Protein AF-A0A8H9KGA5-F1 (afdb_monomer)

Solvent-accessible surface area (backbone atoms only — not comparable to full-atom values): 14880 Å² total; per-residue (Å²): 98,46,75,55,67,54,69,48,65,75,44,91,86,30,64,46,78,46,56,64,23,37,37,33,29,57,25,34,37,42,30,78,26,49,34,40,43,31,35,42,26,36,36,34,37,47,23,34,40,36,13,59,46,61,52,86,54,70,80,63,26,51,48,65,48,96,88,69,50,75,46,79,47,70,50,61,23,43,33,39,37,31,32,50,21,39,39,29,38,45,21,37,39,38,40,57,22,42,37,32,36,45,22,36,38,38,57,60,12,31,38,81,58,65,40,63,57,20,26,32,30,32,43,81,68,45,39,82,75,46,78,48,78,52,76,86,63,60,66,77,72,72,38,70,44,77,80,38,64,36,39,54,63,69,52,46,52,53,48,39,74,77,39,74,59,49,69,78,75,37,75,70,64,74,42,54,55,36,54,32,68,67,54,28,66,76,63,60,91,48,98,62,41,26,30,26,38,28,69,52,100,74,60,47,46,80,79,45,58,41,71,58,9,34,54,48,25,55,50,40,35,48,53,42,32,50,52,21,64,76,36,56,84,47,23,72,29,21,33,26,60,60,13,82,70,24,59,74,55,27,54,56,45,49,56,49,34,73,70,36,92,29,31,80,44,70,59,83,68,101,65,63,87,86,59,74,86,77,75,76,78,128

Nearest PDB structures (foldseek):
  3ij6-assembly2_D  TM=9.945E-01  e=5.473E-14  Lactobacillus acidophilus
  4dcl-assembly1_A  TM=8.777E-01  e=6.765E-09  Staphylococcus aureus
  3vbj-assembly1_C  TM=6.817E-01  e=5.636E-07  Bacillus cereus SJ1
  3vbp-assembly1_E  TM=5.835E-01  e=5.085E-07  Bacillus cereus SJ1
  3vbm-assembly1_A  TM=5.434E-01  e=3.409E-06  Bacillus cereus SJ1

Sequence (282 aa):
MTINGKIDVLYGNHISFCDNDFINDNVRFQNSNLITLGDRVIIAPDVKFYCGEHAIDATKRWDTYENGQKYLISFTGPISVGNDVWIGGNVTIIGGVHIGNNVIIGAGAVVTKDVPDNTVVGGIPAKKIKDLKPLNQRGKIMKIDAFAHILLPHFYQKMLELEPTIPQKFPFIRIKSLVDLDERLNTWPDDNMKQVISFANINPEDFVGPDQAAKLADKGNKELAEIVKEHADKFEVGVGMLAMNNIPASLHILDKVKADPNLVGAQIFTRQLRQKYCRSRI

pLDDT: mean 92.75, std 11.03, range [35.28, 98.88]

InterPro domains:
  IPR001451 Hexapeptide repeat [PF00132] (79-113)
  IPR011004 Trimeric LpxA-like superfamily [SSF51161] (11-135)
  IPR018357 Hexapeptide transferase, conserved site [PS00101] (87-115)
  IPR032466 Metal-dependent hydrolase [SSF51556] (142-272)
  IPR051159 Hexapeptide-repeat containing acetyltransferases [PTHR23416] (2-135)

Organism: Lactobacillus helveticus (NCBI:txid1587)

Secondary structure (DSSP, 8-state):
-EE-S-EEESSTTSEE--TT-EE-TTEEEE-SS-EEE-SS-EE-TT-EEE-EE--SSGGGSEEE-TTS-EEE--EE--EEE-SS-EE-TT-EEETT-EE-SS-EE-TT-EE-S-B-SSEEEETTTTEEEEEPPPGGGS--PPEEEEEEEE--HHHHHHHHHH-TTHHHH-GGGG-HHHH-HHHHHHT-S-TTEEEEEEE-S--GGGTS-HHHHHHHHHHHHHHHHHHHHHTTTTEEEEEE---TT-HHHHHHHHHHHHH-TTEEEE---SS-TT--------

Structure (mmCIF, N/CA/C/O backbone):
data_AF-A0A8H9KGA5-F1
#
_entry.id   AF-A0A8H9KGA5-F1
#
loop_
_atom_site.group_PDB
_atom_site.id
_atom_site.type_symbol
_atom_site.label_atom_id
_atom_site.label_alt_id
_atom_site.label_comp_id
_atom_site.label_asym_id
_atom_site.label_entity_id
_atom_site.label_seq_id
_atom_site.pdbx_PDB_ins_code
_atom_site.Cartn_x
_atom_site.Cartn_y
_atom_site.Cartn_z
_atom_site.occupancy
_atom_site.B_iso_or_equiv
_atom_site.auth_seq_id
_atom_site.auth_comp_id
_atom_site.auth_asym_id
_atom_site.auth_atom_id
_atom_site.pdbx_PDB_model_num
ATOM 1 N N . MET A 1 1 ? 15.516 -7.582 -0.328 1.00 85.12 1 MET A N 1
ATOM 2 C CA . MET A 1 1 ? 15.786 -8.036 -1.705 1.00 85.12 1 MET A CA 1
ATOM 3 C C . MET A 1 1 ? 15.916 -9.554 -1.729 1.00 85.12 1 MET A C 1
ATOM 5 O O . MET A 1 1 ? 16.600 -10.110 -0.875 1.00 85.12 1 MET A O 1
ATOM 9 N N . THR A 1 2 ? 15.280 -10.213 -2.693 1.00 92.94 2 THR A N 1
ATOM 10 C CA . THR A 1 2 ? 15.373 -11.655 -2.938 1.00 92.94 2 THR A CA 1
ATOM 11 C C . THR A 1 2 ? 15.810 -11.886 -4.380 1.00 92.94 2 THR A C 1
ATOM 13 O O . THR A 1 2 ? 15.166 -11.401 -5.306 1.00 92.94 2 THR A O 1
ATOM 16 N N . ILE A 1 3 ? 16.893 -12.640 -4.568 1.00 93.44 3 ILE A N 1
ATOM 17 C CA . ILE A 1 3 ? 17.357 -13.082 -5.886 1.00 93.44 3 ILE A CA 1
ATOM 18 C C . ILE A 1 3 ? 17.124 -14.589 -5.971 1.00 93.44 3 ILE A C 1
ATOM 20 O O . ILE A 1 3 ? 17.674 -15.353 -5.179 1.00 93.44 3 ILE A O 1
ATOM 24 N N . ASN A 1 4 ? 16.295 -15.006 -6.921 1.00 92.88 4 ASN A N 1
ATOM 25 C CA . ASN A 1 4 ? 15.958 -16.394 -7.191 1.00 92.88 4 ASN A CA 1
ATOM 26 C C . ASN A 1 4 ? 16.616 -16.847 -8.500 1.00 92.88 4 ASN A C 1
ATOM 28 O O . ASN A 1 4 ? 15.967 -16.887 -9.542 1.00 92.88 4 ASN A O 1
ATOM 32 N N . GLY A 1 5 ? 17.910 -17.158 -8.434 1.00 91.88 5 GLY A N 1
ATOM 33 C CA . GLY A 1 5 ? 18.702 -17.599 -9.582 1.00 91.88 5 GLY A CA 1
ATOM 34 C C . GLY A 1 5 ? 20.028 -16.854 -9.698 1.00 91.88 5 GLY A C 1
ATOM 35 O O . GLY A 1 5 ? 20.545 -16.305 -8.724 1.00 91.88 5 GLY A O 1
ATOM 36 N N . LYS A 1 6 ? 20.595 -16.860 -10.900 1.00 92.31 6 LYS A N 1
ATOM 37 C CA . LYS A 1 6 ? 21.802 -16.125 -11.264 1.00 92.31 6 LYS A CA 1
ATOM 38 C C . LYS A 1 6 ? 21.421 -14.820 -11.947 1.00 92.31 6 LYS A C 1
ATOM 40 O O . LYS A 1 6 ? 20.565 -14.787 -12.826 1.00 92.31 6 LYS A O 1
ATOM 45 N N . ILE A 1 7 ? 22.129 -13.764 -11.576 1.00 93.75 7 ILE A N 1
ATOM 46 C CA . ILE A 1 7 ? 22.091 -12.483 -12.276 1.00 93.75 7 ILE A CA 1
ATOM 47 C C . ILE A 1 7 ? 23.470 -12.198 -12.868 1.00 93.75 7 ILE A C 1
ATOM 49 O O . ILE A 1 7 ? 24.487 -12.565 -12.278 1.00 93.75 7 ILE A O 1
ATOM 53 N N . ASP A 1 8 ? 23.495 -11.557 -14.031 1.00 94.56 8 ASP A N 1
ATOM 54 C CA . ASP A 1 8 ? 24.714 -11.092 -14.693 1.00 94.56 8 ASP A CA 1
ATOM 55 C C . ASP A 1 8 ? 24.796 -9.569 -14.568 1.00 94.56 8 ASP A C 1
ATOM 57 O O . ASP A 1 8 ? 23.883 -8.854 -14.983 1.00 94.56 8 ASP A O 1
ATOM 61 N N . VAL A 1 9 ? 25.875 -9.069 -13.974 1.00 93.25 9 VAL A N 1
ATOM 62 C CA . VAL A 1 9 ? 26.101 -7.641 -13.730 1.00 93.25 9 VAL A CA 1
ATOM 63 C C . VAL A 1 9 ? 27.454 -7.277 -14.321 1.00 93.25 9 VAL A C 1
ATOM 65 O O . VAL A 1 9 ? 28.479 -7.781 -13.868 1.00 93.25 9 VAL A O 1
ATOM 68 N N . LEU A 1 10 ? 27.465 -6.389 -15.319 1.00 89.44 10 LEU A N 1
ATOM 69 C CA . LEU A 1 10 ? 28.694 -6.061 -16.046 1.00 89.44 10 LEU A CA 1
ATOM 70 C C . LEU A 1 10 ? 29.706 -5.291 -15.178 1.00 89.44 10 LEU A C 1
ATOM 72 O O . LEU A 1 10 ? 30.900 -5.572 -15.229 1.00 89.44 10 LEU A O 1
ATOM 76 N N . TYR A 1 11 ? 29.234 -4.339 -14.370 1.00 85.06 11 TYR A N 1
ATOM 77 C CA . TYR A 1 11 ? 30.047 -3.550 -13.443 1.00 85.06 11 TYR A CA 1
ATOM 78 C C . TYR A 1 11 ? 29.418 -3.576 -12.045 1.00 85.06 11 TYR A C 1
ATOM 80 O O . TYR A 1 11 ? 28.277 -3.181 -11.874 1.00 85.06 11 TYR A O 1
ATOM 88 N N . GLY A 1 12 ? 30.127 -3.989 -10.996 1.00 71.38 12 GLY A N 1
ATOM 89 C CA . GLY A 1 12 ? 29.501 -4.171 -9.671 1.00 71.38 12 GLY A CA 1
ATOM 90 C C . GLY A 1 12 ? 28.926 -2.905 -9.004 1.00 71.38 12 GLY A C 1
ATOM 91 O O . GLY A 1 12 ? 28.094 -3.023 -8.113 1.00 71.38 12 GLY A O 1
ATOM 92 N N . ASN A 1 13 ? 29.330 -1.701 -9.434 1.00 80.81 13 ASN A N 1
ATOM 93 C CA . ASN A 1 13 ? 29.127 -0.461 -8.668 1.00 80.81 13 ASN A CA 1
ATOM 94 C C . ASN A 1 13 ? 28.059 0.494 -9.237 1.00 80.81 13 ASN A C 1
ATOM 96 O O . ASN A 1 13 ? 27.880 1.583 -8.700 1.00 80.81 13 ASN A O 1
ATOM 100 N N . HIS A 1 14 ? 27.369 0.134 -10.324 1.00 86.94 14 HIS A N 1
ATOM 101 C CA . HIS A 1 14 ? 26.387 1.013 -10.987 1.00 86.94 14 HIS A CA 1
ATOM 102 C C . HIS A 1 14 ? 24.955 0.465 -10.934 1.00 86.94 14 HIS A C 1
ATOM 104 O O . HIS A 1 14 ? 24.184 0.663 -11.872 1.00 86.94 14 HIS A O 1
ATOM 110 N N . ILE A 1 15 ? 24.603 -0.265 -9.873 1.00 87.25 15 ILE A N 1
ATOM 111 C CA . ILE A 1 15 ? 23.226 -0.710 -9.632 1.00 87.25 15 ILE A CA 1
ATOM 112 C C . ILE A 1 15 ? 22.834 -0.368 -8.204 1.00 87.25 15 ILE A C 1
ATOM 114 O O . ILE A 1 15 ? 23.581 -0.655 -7.271 1.00 87.25 15 ILE A O 1
ATOM 118 N N . SER A 1 16 ? 21.657 0.226 -8.046 1.00 88.81 16 SER A N 1
ATOM 119 C CA . SER A 1 16 ? 21.034 0.471 -6.752 1.00 88.81 16 SER A CA 1
ATOM 120 C C . SER A 1 16 ? 19.706 -0.278 -6.681 1.00 88.81 16 SER A C 1
ATOM 122 O O . SER A 1 16 ? 18.878 -0.166 -7.585 1.00 88.81 16 SER A O 1
ATOM 124 N N . PHE A 1 17 ? 19.552 -1.057 -5.613 1.00 87.12 17 PHE A N 1
ATOM 125 C CA . PHE A 1 17 ? 18.334 -1.774 -5.242 1.00 87.12 17 PHE A CA 1
ATOM 126 C C . PHE A 1 17 ? 17.760 -1.152 -3.970 1.00 87.12 17 PHE A C 1
ATOM 128 O O . PHE A 1 17 ? 18.535 -0.661 -3.139 1.00 87.12 17 PHE A O 1
ATOM 135 N N . CYS A 1 18 ? 16.443 -1.221 -3.793 1.00 87.06 18 CYS A N 1
ATOM 136 C CA . CYS A 1 18 ? 15.781 -0.769 -2.573 1.00 87.06 18 CYS A CA 1
ATOM 137 C C . CYS A 1 18 ? 15.093 -1.950 -1.858 1.00 87.06 18 CYS A C 1
ATOM 139 O O . CYS A 1 18 ? 15.592 -3.086 -1.869 1.00 87.06 18 CYS A O 1
ATOM 141 N N . ASP A 1 19 ? 14.000 -1.693 -1.139 1.00 89.00 19 ASP A N 1
ATOM 142 C CA . ASP A 1 19 ? 13.414 -2.670 -0.233 1.00 89.00 19 ASP A CA 1
ATOM 143 C C . ASP A 1 19 ? 12.411 -3.592 -0.934 1.00 89.00 19 ASP A C 1
ATOM 145 O O . ASP A 1 19 ? 11.575 -3.189 -1.740 1.00 89.00 19 ASP A O 1
ATOM 149 N N . ASN A 1 20 ? 12.426 -4.866 -0.529 1.00 93.06 20 ASN A N 1
ATOM 150 C CA . ASN A 1 20 ? 11.455 -5.886 -0.952 1.00 93.06 20 ASN A CA 1
ATOM 151 C C . ASN A 1 20 ? 11.412 -6.201 -2.462 1.00 93.06 20 ASN A C 1
ATOM 153 O O . ASN A 1 20 ? 10.408 -6.720 -2.946 1.00 93.06 20 ASN A O 1
ATOM 157 N N . ASP A 1 21 ? 12.503 -5.960 -3.187 1.00 93.06 21 ASP A N 1
ATOM 158 C CA . ASP A 1 21 ? 12.625 -6.380 -4.588 1.00 93.06 21 ASP A CA 1
ATOM 159 C C . ASP A 1 21 ? 12.747 -7.899 -4.739 1.00 93.06 21 ASP A C 1
ATOM 161 O O . ASP A 1 21 ? 13.390 -8.568 -3.918 1.00 93.06 21 ASP A O 1
ATOM 165 N N . PHE A 1 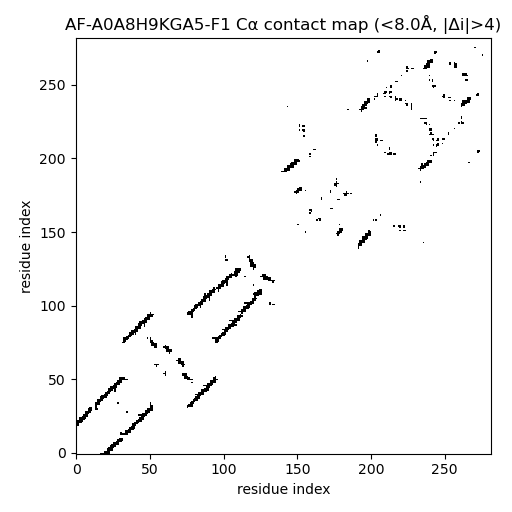22 ? 12.183 -8.430 -5.825 1.00 96.81 22 PHE A N 1
ATOM 166 C CA . PHE A 1 22 ? 12.266 -9.834 -6.214 1.00 96.81 22 PHE A CA 1
ATOM 167 C C . PHE A 1 22 ? 12.791 -9.965 -7.645 1.00 96.81 22 PHE A C 1
ATOM 169 O O . PHE A 1 22 ? 12.149 -9.519 -8.596 1.00 96.81 22 PHE A O 1
ATOM 176 N N . ILE A 1 23 ? 13.941 -10.617 -7.807 1.00 97.19 23 ILE A N 1
ATOM 177 C CA . ILE A 1 23 ? 14.606 -10.795 -9.102 1.00 97.19 23 ILE A CA 1
ATOM 178 C C . ILE A 1 23 ? 14.724 -12.281 -9.399 1.00 97.19 23 ILE A C 1
ATOM 180 O O . ILE A 1 23 ? 15.269 -13.035 -8.596 1.00 97.19 23 ILE A O 1
ATOM 184 N N . ASN A 1 24 ? 14.203 -12.703 -10.544 1.00 97.50 24 ASN A N 1
ATOM 185 C CA . ASN A 1 24 ? 14.254 -14.092 -10.983 1.00 97.50 24 ASN A CA 1
ATOM 186 C C . ASN A 1 24 ? 15.530 -14.400 -11.792 1.00 97.50 24 ASN A C 1
ATOM 188 O O . ASN A 1 24 ? 16.415 -13.557 -11.935 1.00 97.50 24 ASN A O 1
ATOM 192 N N . ASP A 1 25 ? 15.630 -15.628 -12.295 1.00 96.81 25 ASP A N 1
ATOM 193 C CA . ASP A 1 25 ? 16.837 -16.140 -12.945 1.00 96.81 25 ASP A CA 1
ATOM 194 C C . ASP A 1 25 ? 17.156 -15.472 -14.298 1.00 96.81 25 ASP A C 1
ATOM 196 O O . ASP A 1 25 ? 16.279 -14.977 -15.009 1.00 96.81 25 ASP A O 1
ATOM 200 N N . ASN A 1 26 ? 18.433 -15.497 -14.674 1.00 97.12 26 ASN A N 1
ATOM 201 C CA . ASN A 1 26 ? 18.963 -15.007 -15.947 1.00 97.12 26 ASN A CA 1
ATOM 202 C C . ASN A 1 26 ? 18.645 -13.529 -16.255 1.00 97.12 26 ASN A C 1
ATOM 204 O O . ASN A 1 26 ? 18.457 -13.138 -17.411 1.00 97.12 26 ASN A O 1
ATOM 208 N N . VAL A 1 27 ? 18.588 -12.688 -15.221 1.00 97.62 27 VAL A N 1
ATOM 209 C CA . VAL A 1 27 ? 18.482 -11.235 -15.395 1.00 97.62 27 VAL A CA 1
ATOM 210 C C . VAL A 1 27 ? 19.866 -10.648 -15.655 1.00 97.62 27 VAL A C 1
ATOM 212 O O . VAL A 1 27 ? 20.812 -10.907 -14.909 1.00 97.62 27 VAL A O 1
ATOM 215 N N . ARG A 1 28 ? 19.983 -9.832 -16.707 1.00 96.62 28 ARG A N 1
ATOM 216 C CA . ARG A 1 28 ? 21.234 -9.178 -17.100 1.00 96.62 28 ARG A CA 1
ATOM 217 C C . ARG A 1 28 ? 21.155 -7.669 -16.948 1.00 96.62 28 ARG A C 1
ATOM 219 O O . ARG A 1 28 ? 20.300 -7.016 -17.543 1.00 96.62 28 ARG A O 1
ATOM 226 N N . PHE A 1 29 ? 22.136 -7.116 -16.254 1.00 96.50 29 PHE A N 1
ATOM 227 C CA . PHE A 1 29 ? 22.364 -5.692 -16.097 1.00 96.50 29 PHE A CA 1
ATOM 228 C C . PHE A 1 29 ? 23.652 -5.288 -16.828 1.00 96.50 29 PHE A C 1
ATOM 230 O O . PHE A 1 29 ? 24.757 -5.393 -16.292 1.00 96.50 29 PHE A O 1
ATOM 237 N N . GLN A 1 30 ? 23.530 -4.799 -18.066 1.00 94.06 30 GLN A N 1
ATOM 238 C CA . GLN A 1 30 ? 24.632 -4.137 -18.774 1.00 94.06 30 GLN A CA 1
ATOM 239 C C . GLN A 1 30 ? 24.705 -2.668 -18.335 1.00 94.06 30 GLN A C 1
ATOM 241 O O . GLN A 1 30 ? 24.353 -1.738 -19.066 1.00 94.06 30 GLN A O 1
ATOM 246 N N . ASN A 1 31 ? 25.157 -2.468 -17.107 1.00 88.12 31 ASN A N 1
ATOM 247 C CA . ASN A 1 31 ? 25.183 -1.193 -16.404 1.00 88.12 31 ASN A CA 1
ATOM 248 C C . ASN A 1 31 ? 26.462 -0.382 -16.679 1.00 88.12 31 ASN A C 1
ATOM 250 O O . ASN A 1 31 ? 27.184 0.051 -15.779 1.00 88.12 31 ASN A O 1
ATOM 254 N N . SER A 1 32 ? 26.724 -0.124 -17.961 1.00 92.06 32 SER A N 1
ATOM 255 C CA . SER A 1 32 ? 27.714 0.877 -18.394 1.00 92.06 32 SER A CA 1
ATOM 256 C C . SER A 1 32 ? 27.327 2.315 -17.979 1.00 92.06 32 SER A C 1
ATOM 258 O O . SER A 1 32 ? 28.084 3.250 -18.221 1.00 92.06 32 SER A O 1
ATOM 260 N N . ASN A 1 33 ? 26.146 2.490 -17.376 1.00 93.38 33 ASN A N 1
ATOM 261 C CA . ASN A 1 33 ? 25.673 3.666 -16.648 1.00 93.38 33 ASN A CA 1
ATOM 262 C C . ASN A 1 33 ? 24.806 3.193 -15.458 1.00 93.38 33 ASN A C 1
ATOM 264 O O . ASN A 1 33 ? 24.589 1.990 -15.298 1.00 93.38 33 ASN A O 1
ATOM 268 N N . LEU A 1 34 ? 24.314 4.122 -14.638 1.00 95.31 34 LEU A N 1
ATOM 269 C CA . LEU A 1 34 ? 23.52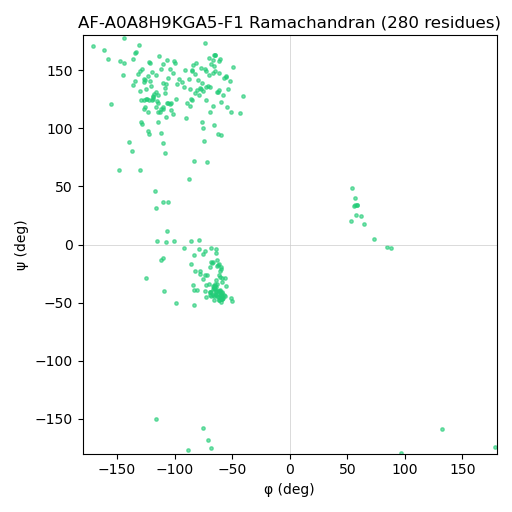3 3.825 -13.445 1.00 95.31 34 LEU A CA 1
ATOM 270 C C . LEU A 1 34 ? 22.192 3.134 -13.784 1.00 95.31 34 LEU A C 1
ATOM 272 O O . LEU A 1 34 ? 21.426 3.616 -14.620 1.00 95.31 34 LEU A O 1
ATOM 276 N N . ILE A 1 35 ? 21.900 2.040 -13.081 1.00 97.00 35 ILE A N 1
ATOM 277 C CA . ILE A 1 35 ? 20.581 1.405 -13.043 1.00 97.00 35 ILE A CA 1
ATOM 278 C C . ILE A 1 35 ? 20.030 1.525 -11.624 1.00 97.00 35 ILE A C 1
ATOM 280 O O . ILE A 1 35 ? 20.644 1.036 -10.677 1.00 97.00 35 ILE A O 1
ATOM 284 N N . THR A 1 36 ? 18.864 2.145 -11.477 1.00 96.69 36 THR A N 1
ATOM 285 C CA . THR A 1 36 ? 18.202 2.313 -10.178 1.00 96.69 36 THR A CA 1
ATOM 286 C C . THR A 1 36 ? 16.853 1.615 -10.191 1.00 96.69 36 THR A C 1
ATOM 288 O O . THR A 1 36 ? 16.035 1.887 -11.072 1.00 96.69 36 THR A O 1
ATOM 291 N N . LEU A 1 37 ? 16.616 0.746 -9.210 1.00 96.62 37 LEU A N 1
ATOM 292 C CA . LEU A 1 37 ? 15.314 0.148 -8.929 1.00 96.62 37 LEU A CA 1
ATOM 293 C C . LEU A 1 37 ? 14.755 0.739 -7.630 1.00 96.62 37 LEU A C 1
ATOM 295 O O . LEU A 1 37 ? 15.500 0.875 -6.662 1.00 96.62 37 LEU A O 1
ATOM 299 N N . GLY A 1 38 ? 13.474 1.112 -7.634 1.00 95.69 38 GLY A N 1
ATOM 300 C CA . GLY A 1 38 ? 12.732 1.508 -6.437 1.00 95.69 38 GLY A CA 1
ATOM 301 C C . GLY A 1 38 ? 12.358 0.311 -5.561 1.00 95.69 38 GLY A C 1
ATOM 302 O O . GLY A 1 38 ? 12.974 -0.743 -5.643 1.00 95.69 38 GLY A O 1
ATOM 303 N N . ASP A 1 39 ? 11.333 0.469 -4.727 1.00 94.56 39 ASP A N 1
ATOM 304 C CA . ASP A 1 39 ? 10.848 -0.580 -3.828 1.00 94.56 39 ASP A CA 1
ATOM 305 C C . ASP A 1 39 ? 9.852 -1.526 -4.505 1.00 94.56 39 ASP A C 1
ATOM 307 O O . ASP A 1 39 ? 8.999 -1.105 -5.296 1.00 94.56 39 ASP A O 1
ATOM 311 N N . ARG A 1 40 ? 9.834 -2.784 -4.048 1.00 95.81 40 ARG A N 1
ATOM 312 C CA . ARG A 1 40 ? 8.838 -3.803 -4.433 1.00 95.81 40 ARG A CA 1
ATOM 313 C C . ARG A 1 40 ? 8.812 -4.045 -5.945 1.00 95.81 40 ARG A C 1
ATOM 315 O O . ARG A 1 40 ? 7.754 -4.321 -6.517 1.00 95.81 40 ARG A O 1
ATOM 322 N N . VAL A 1 41 ? 9.967 -3.951 -6.598 1.00 98.00 41 VAL A N 1
ATOM 323 C CA . VAL A 1 41 ? 10.115 -4.259 -8.019 1.00 98.00 41 VAL A CA 1
ATOM 324 C C . VAL A 1 41 ? 10.191 -5.773 -8.202 1.00 98.00 41 VAL A C 1
ATOM 326 O O . VAL A 1 41 ? 10.985 -6.466 -7.563 1.00 98.00 41 VAL A O 1
ATOM 329 N N . ILE A 1 42 ? 9.363 -6.301 -9.103 1.00 98.44 42 ILE A N 1
ATOM 330 C CA . ILE A 1 42 ? 9.332 -7.718 -9.466 1.00 98.44 42 ILE A CA 1
ATOM 331 C C . ILE A 1 42 ? 9.880 -7.866 -10.880 1.00 98.44 42 ILE A C 1
ATOM 333 O O . ILE A 1 42 ? 9.271 -7.401 -11.844 1.00 98.44 42 ILE A O 1
ATOM 337 N N . ILE A 1 43 ? 11.000 -8.567 -11.012 1.00 98.44 43 ILE A N 1
ATOM 338 C CA . ILE A 1 43 ? 11.654 -8.845 -12.290 1.00 98.44 43 ILE A CA 1
ATOM 339 C C . ILE A 1 43 ? 11.545 -10.341 -12.572 1.00 98.44 43 ILE A C 1
ATOM 341 O O . ILE A 1 43 ? 12.100 -11.164 -11.844 1.00 98.44 43 ILE A O 1
ATOM 345 N N . ALA A 1 44 ? 10.807 -10.703 -13.621 1.00 98.56 44 ALA A N 1
ATOM 346 C CA . ALA A 1 44 ? 10.683 -12.081 -14.090 1.00 98.56 44 ALA A CA 1
ATOM 347 C C . ALA A 1 44 ? 11.968 -12.571 -14.805 1.00 98.56 44 ALA A C 1
ATOM 349 O O . ALA A 1 44 ? 12.890 -11.781 -15.014 1.00 98.56 44 ALA A O 1
ATOM 350 N N . PRO A 1 45 ? 12.062 -13.866 -15.171 1.00 98.44 45 PRO A N 1
ATOM 351 C CA . PRO A 1 45 ? 13.271 -14.396 -15.792 1.00 98.44 45 PRO A CA 1
ATOM 352 C C . PRO A 1 45 ? 13.630 -13.741 -17.129 1.00 98.44 45 PRO A C 1
ATOM 354 O O . PRO A 1 45 ? 12.767 -13.207 -17.832 1.00 98.44 45 PRO A O 1
ATOM 357 N N . ASP A 1 46 ? 14.904 -13.835 -17.503 1.00 98.31 46 ASP A N 1
ATOM 358 C CA . ASP A 1 46 ? 15.430 -13.439 -18.818 1.00 98.31 46 ASP A CA 1
ATOM 359 C C . ASP A 1 46 ? 15.328 -11.937 -19.150 1.00 98.31 46 ASP A C 1
ATOM 361 O O . ASP A 1 46 ? 15.430 -11.548 -20.320 1.00 98.31 46 ASP A O 1
ATOM 365 N N . VAL A 1 47 ? 15.128 -11.070 -18.155 1.00 98.69 47 VAL A N 1
ATOM 366 C CA . VAL A 1 47 ? 15.052 -9.614 -18.358 1.00 98.69 47 VAL A CA 1
ATOM 367 C C . VAL A 1 47 ? 16.441 -9.012 -18.574 1.00 98.69 47 VAL A C 1
ATOM 369 O O . VAL A 1 47 ? 17.410 -9.381 -17.913 1.00 98.69 47 VAL A O 1
ATOM 372 N N . LYS A 1 48 ? 16.548 -8.065 -19.509 1.00 98.44 48 LYS A N 1
ATOM 373 C CA . LYS A 1 48 ? 17.811 -7.436 -19.912 1.00 98.44 48 LYS A CA 1
ATOM 374 C C . LYS A 1 48 ? 17.708 -5.918 -19.811 1.00 98.44 48 LYS A C 1
ATOM 376 O O . LYS A 1 48 ? 16.848 -5.305 -20.442 1.00 98.44 48 LYS A O 1
ATOM 381 N N . PHE A 1 49 ? 18.621 -5.318 -19.063 1.00 98.25 49 PHE A N 1
ATOM 382 C CA . PHE A 1 49 ? 18.808 -3.875 -18.982 1.00 98.25 49 PHE A CA 1
ATOM 383 C C . PHE A 1 49 ? 20.073 -3.494 -19.751 1.00 98.25 49 PHE A C 1
ATOM 385 O O . PHE A 1 49 ? 21.162 -3.976 -19.427 1.00 98.25 49 PHE A O 1
ATOM 392 N N . TYR A 1 50 ? 19.937 -2.631 -20.756 1.00 97.19 50 TYR A N 1
ATOM 393 C CA . TYR A 1 50 ? 21.029 -2.230 -21.637 1.00 97.19 50 TYR A CA 1
ATOM 394 C C . TYR A 1 50 ? 21.243 -0.722 -21.605 1.00 97.19 50 TYR A C 1
ATOM 396 O O . TYR A 1 50 ? 20.614 0.005 -22.361 1.00 97.19 50 TYR A O 1
ATOM 404 N N . CYS A 1 51 ? 22.168 -0.245 -20.766 1.00 95.31 51 CYS A N 1
ATOM 405 C CA . CYS A 1 51 ? 22.487 1.183 -20.702 1.00 95.31 51 CYS A CA 1
ATOM 406 C C . CYS A 1 51 ? 23.258 1.689 -21.924 1.00 95.31 51 CYS A C 1
ATOM 408 O O . CYS A 1 51 ? 23.240 2.888 -22.177 1.00 95.31 51 CYS A O 1
ATOM 410 N N . GLY A 1 52 ? 24.001 0.817 -22.614 1.00 92.00 52 GLY A N 1
ATOM 411 C CA . GLY A 1 52 ? 24.912 1.203 -23.690 1.00 92.00 52 GLY A CA 1
ATOM 412 C C . GLY A 1 52 ? 24.289 1.127 -25.080 1.00 92.00 52 GLY A C 1
ATOM 413 O O . GLY A 1 52 ? 23.607 0.160 -25.408 1.00 92.00 52 GLY A O 1
ATOM 414 N N . GLU A 1 53 ? 24.615 2.112 -25.909 1.00 90.50 53 GLU A N 1
ATOM 415 C CA . GLU A 1 53 ? 24.242 2.210 -27.316 1.00 90.50 53 GLU A CA 1
ATOM 416 C C . GLU A 1 53 ? 25.446 2.609 -28.183 1.00 90.50 53 GLU A C 1
ATOM 418 O O . GLU A 1 53 ? 26.461 3.120 -27.701 1.00 90.50 53 GLU A O 1
ATOM 423 N N . HIS A 1 54 ? 25.312 2.418 -29.495 1.00 93.25 54 HIS A N 1
ATOM 424 C CA . HIS A 1 54 ? 26.282 2.865 -30.492 1.00 93.25 54 HIS A CA 1
ATOM 425 C C . HIS A 1 54 ? 25.623 3.793 -31.506 1.00 93.25 54 HIS A C 1
ATOM 427 O O . HIS A 1 54 ? 24.419 3.718 -31.747 1.00 93.25 54 HIS A O 1
ATOM 433 N N . ALA A 1 55 ? 26.434 4.633 -32.152 1.00 90.69 55 ALA A N 1
ATOM 434 C CA . ALA A 1 55 ? 25.957 5.502 -33.219 1.00 90.69 55 ALA A CA 1
ATOM 435 C C . ALA A 1 55 ? 25.226 4.699 -34.311 1.00 90.69 55 ALA A C 1
ATOM 437 O O . ALA A 1 55 ? 25.725 3.677 -34.789 1.00 90.69 55 ALA A O 1
ATOM 438 N N . ILE A 1 56 ? 24.062 5.184 -34.750 1.00 91.44 56 ILE A N 1
ATOM 439 C CA . ILE A 1 56 ? 23.325 4.582 -35.874 1.00 91.44 56 ILE A CA 1
ATOM 440 C C . ILE A 1 56 ? 24.183 4.631 -37.144 1.00 91.44 56 ILE A C 1
ATOM 442 O O . ILE A 1 56 ? 24.286 3.634 -37.859 1.00 91.44 56 ILE A O 1
ATOM 446 N N . ASP A 1 57 ? 24.866 5.753 -37.371 1.00 91.94 57 ASP A N 1
ATOM 447 C CA . ASP A 1 57 ? 25.856 5.915 -38.432 1.00 91.94 57 ASP A CA 1
ATOM 448 C C . ASP A 1 57 ? 27.109 5.075 -38.138 1.00 91.94 57 ASP A C 1
ATOM 450 O O . ASP A 1 57 ? 27.845 5.332 -37.183 1.00 91.94 57 ASP A O 1
ATOM 454 N N . ALA A 1 58 ? 27.356 4.065 -38.977 1.00 92.75 58 ALA A N 1
ATOM 455 C CA . ALA A 1 58 ? 28.469 3.136 -38.816 1.00 92.75 58 ALA A CA 1
ATOM 456 C C . ALA A 1 58 ? 29.844 3.823 -38.854 1.00 92.75 58 ALA A C 1
ATOM 458 O O . ALA A 1 58 ? 30.774 3.337 -38.208 1.00 92.75 58 ALA A O 1
ATOM 459 N N . THR A 1 59 ? 29.970 4.958 -39.550 1.00 91.94 59 THR A N 1
ATOM 460 C CA . THR A 1 59 ? 31.230 5.715 -39.644 1.00 91.94 59 THR A CA 1
ATOM 461 C C . THR A 1 59 ? 31.617 6.377 -38.324 1.00 91.94 59 THR A C 1
ATOM 463 O O . THR A 1 59 ? 32.787 6.667 -38.107 1.00 91.94 59 THR A O 1
ATOM 466 N N . LYS A 1 60 ? 30.651 6.551 -37.414 1.00 92.31 60 LYS A N 1
ATOM 467 C CA . LYS A 1 60 ? 30.826 7.199 -36.107 1.00 92.31 60 LYS A CA 1
ATOM 468 C C . LYS A 1 60 ? 30.959 6.214 -34.947 1.00 92.31 60 LYS A C 1
ATOM 470 O O . LYS A 1 60 ? 30.998 6.629 -33.795 1.00 92.31 60 LYS A O 1
ATOM 475 N N . ARG A 1 61 ? 30.971 4.904 -35.220 1.00 94.19 61 ARG A N 1
ATOM 476 C CA . ARG A 1 61 ? 31.090 3.875 -34.170 1.00 94.19 61 ARG A CA 1
ATOM 477 C C . ARG A 1 61 ? 32.528 3.636 -33.743 1.00 94.19 61 ARG A C 1
ATOM 479 O O . ARG A 1 61 ? 32.738 3.128 -32.654 1.00 94.19 61 ARG A O 1
ATOM 486 N N . TRP A 1 62 ? 33.494 3.958 -34.592 1.00 94.31 62 TRP A N 1
ATOM 487 C CA . TRP A 1 62 ? 34.903 3.707 -34.335 1.00 94.31 62 TRP A CA 1
ATOM 488 C C . TRP A 1 62 ? 35.690 4.989 -34.502 1.00 94.31 62 TRP A C 1
ATOM 490 O O . TRP A 1 62 ? 35.462 5.730 -35.455 1.00 94.31 62 TRP A O 1
ATOM 500 N N . ASP A 1 63 ? 36.647 5.189 -33.616 1.00 92.25 63 ASP A N 1
ATOM 501 C CA . ASP A 1 63 ? 37.661 6.224 -33.744 1.00 92.25 63 ASP A CA 1
ATOM 502 C C . ASP A 1 63 ? 39.045 5.603 -33.514 1.00 92.25 63 ASP A C 1
ATOM 504 O O . ASP A 1 63 ? 39.156 4.406 -33.232 1.00 92.25 63 ASP A O 1
ATOM 508 N N . THR A 1 64 ? 40.109 6.358 -33.759 1.00 94.94 64 THR A N 1
ATOM 509 C CA . THR A 1 64 ? 41.482 5.850 -33.810 1.00 94.94 64 THR A CA 1
ATOM 510 C C . THR A 1 64 ? 42.357 6.630 -32.840 1.00 94.94 64 THR A C 1
ATOM 512 O O . THR A 1 64 ? 42.427 7.853 -32.903 1.00 94.94 64 THR A O 1
ATOM 515 N N . TYR A 1 65 ? 43.035 5.923 -31.937 1.00 91.88 65 TYR A N 1
ATOM 516 C CA . TYR A 1 65 ? 44.056 6.515 -31.077 1.00 91.88 65 TYR A CA 1
ATOM 517 C C . TYR A 1 65 ? 45.251 7.009 -31.905 1.00 91.88 65 TYR A C 1
ATOM 519 O O . TYR A 1 65 ? 45.478 6.553 -33.025 1.00 91.88 65 TYR A O 1
ATOM 527 N N . GLU A 1 66 ? 46.087 7.871 -31.324 1.00 93.44 66 GLU A N 1
ATOM 528 C CA . GLU A 1 66 ? 47.306 8.380 -31.979 1.00 93.44 66 GLU A CA 1
ATOM 529 C C . GLU A 1 66 ? 48.259 7.264 -32.444 1.00 93.44 66 GLU A C 1
ATOM 531 O O . GLU A 1 66 ? 48.961 7.411 -33.440 1.00 93.44 66 GLU A O 1
ATOM 536 N N . ASN A 1 67 ? 48.247 6.112 -31.766 1.00 94.62 67 ASN A N 1
ATOM 537 C CA . ASN A 1 67 ? 49.048 4.936 -32.119 1.00 94.62 67 ASN A CA 1
ATOM 538 C C . ASN A 1 67 ? 48.464 4.096 -33.281 1.00 94.62 67 ASN A C 1
ATOM 540 O O . ASN A 1 67 ? 48.997 3.030 -33.587 1.00 94.62 67 ASN A O 1
ATOM 544 N N . GLY A 1 68 ? 47.360 4.530 -33.900 1.00 94.06 68 GLY A N 1
ATOM 545 C CA . GLY A 1 68 ? 46.693 3.839 -35.008 1.00 94.06 68 GLY A CA 1
ATOM 546 C C . GLY A 1 68 ? 45.710 2.734 -34.598 1.00 94.06 68 GLY A C 1
ATOM 547 O O . GLY A 1 68 ? 45.064 2.146 -35.469 1.00 94.06 68 GLY A O 1
ATOM 548 N N . GLN A 1 69 ? 45.554 2.436 -33.303 1.00 94.50 69 GLN A N 1
ATOM 549 C CA . GLN A 1 69 ? 44.591 1.442 -32.824 1.00 94.50 69 GLN A CA 1
ATOM 550 C C . GLN A 1 69 ? 43.163 2.003 -32.838 1.00 94.50 69 GLN A C 1
ATOM 552 O O . GLN A 1 69 ? 42.905 3.092 -32.329 1.00 94.50 69 GLN A O 1
ATOM 557 N N . LYS A 1 70 ? 42.212 1.222 -33.364 1.00 92.88 70 LYS A N 1
ATOM 558 C CA . LYS A 1 70 ? 40.788 1.575 -33.337 1.00 92.88 70 LYS A CA 1
ATOM 559 C C . LYS A 1 70 ? 40.146 1.271 -31.985 1.00 92.88 70 LYS A C 1
ATOM 561 O O . LYS A 1 70 ? 40.401 0.214 -31.407 1.00 92.88 70 LYS A O 1
ATOM 566 N N . TYR A 1 71 ? 39.251 2.144 -31.541 1.00 90.88 71 TYR A N 1
ATOM 567 C CA . TYR A 1 71 ? 38.419 1.952 -30.358 1.00 90.88 71 TYR A CA 1
ATOM 568 C C . TYR A 1 71 ? 36.945 2.223 -30.657 1.00 90.88 71 TYR A C 1
ATOM 570 O O . TYR A 1 71 ? 36.600 2.996 -31.552 1.00 90.88 71 TYR A O 1
ATOM 578 N N . LEU A 1 72 ? 36.075 1.517 -29.934 1.00 92.56 72 LEU A N 1
ATOM 579 C CA . LEU A 1 72 ? 34.630 1.567 -30.117 1.00 92.56 72 LEU A CA 1
ATOM 580 C C . LEU A 1 72 ? 34.051 2.735 -29.313 1.00 92.56 72 LEU A C 1
ATOM 582 O O . LEU A 1 72 ? 34.244 2.818 -28.101 1.00 92.56 72 LEU A O 1
ATOM 586 N N . ILE A 1 73 ? 33.310 3.611 -29.982 1.00 91.12 73 ILE A N 1
ATOM 587 C CA . ILE A 1 73 ? 32.548 4.690 -29.359 1.00 91.12 73 ILE A CA 1
ATOM 588 C C . ILE A 1 73 ? 31.191 4.133 -28.926 1.00 91.12 73 ILE A C 1
ATOM 590 O O . ILE A 1 73 ? 30.420 3.603 -29.734 1.00 91.12 73 ILE A O 1
ATOM 594 N N . SER A 1 74 ? 30.888 4.284 -27.641 1.00 89.62 74 SER A N 1
ATOM 595 C CA . SER A 1 74 ? 29.591 3.960 -27.051 1.00 89.62 74 SER A CA 1
ATOM 596 C C . SER A 1 74 ? 29.046 5.150 -26.276 1.00 89.62 74 SER A C 1
ATOM 598 O O . SER A 1 74 ? 29.794 5.828 -25.573 1.00 89.62 74 SER A O 1
ATOM 600 N N . PHE A 1 75 ? 27.738 5.348 -26.351 1.00 91.50 75 PHE A N 1
ATOM 601 C CA . PHE A 1 75 ? 27.000 6.267 -25.490 1.00 91.50 75 PHE A CA 1
ATOM 602 C C . PHE A 1 75 ? 26.257 5.448 -24.451 1.00 91.50 75 PHE A C 1
ATOM 604 O O . PHE A 1 75 ? 25.912 4.294 -24.707 1.00 91.50 75 PHE A O 1
ATOM 611 N N . THR A 1 76 ? 26.022 6.012 -23.273 1.00 94.00 76 THR A N 1
ATOM 612 C CA . THR A 1 76 ? 25.282 5.302 -22.236 1.00 94.00 76 THR A CA 1
ATOM 613 C C . THR A 1 76 ? 24.242 6.209 -21.599 1.00 94.00 76 THR A C 1
ATOM 615 O O . THR A 1 76 ? 24.497 7.390 -21.370 1.00 94.00 76 THR A O 1
ATOM 618 N N . GLY A 1 77 ? 23.066 5.657 -21.312 1.00 94.75 77 GLY A N 1
ATOM 619 C CA . GLY A 1 77 ? 21.990 6.338 -20.599 1.00 94.75 77 GLY A CA 1
ATOM 620 C C . GLY A 1 77 ? 21.616 5.576 -19.326 1.00 94.75 77 GLY A C 1
ATOM 621 O O . GLY A 1 77 ? 21.602 4.339 -19.351 1.00 94.75 77 GLY A O 1
ATOM 622 N N . PRO A 1 78 ? 21.318 6.270 -18.213 1.00 96.75 78 PRO A N 1
ATOM 623 C CA . PRO A 1 78 ? 20.853 5.610 -17.001 1.00 96.75 78 PRO A CA 1
ATOM 624 C C . PRO A 1 78 ? 19.479 4.972 -17.229 1.00 96.75 78 PRO A C 1
ATOM 626 O O . PRO A 1 78 ? 18.713 5.427 -18.076 1.00 96.75 78 PRO A O 1
ATOM 629 N N . ILE A 1 79 ? 19.158 3.929 -16.470 1.00 98.38 79 ILE A N 1
ATOM 630 C CA . ILE A 1 79 ? 17.808 3.355 -16.427 1.00 98.38 79 ILE A CA 1
ATOM 631 C C . ILE A 1 79 ? 17.275 3.539 -15.014 1.00 98.38 79 ILE A C 1
ATOM 633 O O . ILE A 1 79 ? 17.953 3.205 -14.043 1.00 98.38 79 ILE A O 1
ATOM 637 N N . SER A 1 80 ? 16.058 4.057 -14.891 1.00 98.19 80 SER A N 1
ATOM 638 C CA . SER A 1 80 ? 15.399 4.209 -13.593 1.00 98.19 80 SER A CA 1
ATOM 639 C C . SER A 1 80 ? 14.043 3.525 -13.600 1.00 98.19 80 SER A C 1
ATOM 641 O O . SER A 1 80 ? 13.272 3.669 -14.546 1.00 98.19 80 SER A O 1
ATOM 643 N N . VAL A 1 81 ? 13.771 2.764 -12.547 1.00 98.50 81 VAL A N 1
ATOM 644 C CA . VAL A 1 81 ? 12.518 2.044 -12.330 1.00 98.50 81 VAL A CA 1
ATOM 645 C C . VAL A 1 81 ? 11.932 2.511 -11.006 1.00 98.50 81 VAL A C 1
ATOM 647 O O . VAL A 1 81 ? 12.614 2.465 -9.985 1.00 98.50 81 VAL A O 1
ATOM 650 N N . GLY A 1 82 ? 10.689 2.984 -11.033 1.00 97.81 82 GLY A N 1
ATOM 651 C CA . GLY A 1 82 ? 9.944 3.402 -9.853 1.00 97.81 82 GLY A CA 1
ATOM 652 C C . GLY A 1 82 ? 9.530 2.233 -8.959 1.00 97.81 82 GLY A C 1
ATOM 653 O O . GLY A 1 82 ? 9.965 1.094 -9.124 1.00 97.81 82 GLY A O 1
ATOM 654 N N . ASN A 1 83 ? 8.654 2.527 -8.005 1.00 96.56 83 ASN A N 1
ATOM 655 C CA . ASN A 1 83 ? 8.161 1.555 -7.036 1.00 96.56 83 ASN A CA 1
ATOM 656 C C . ASN A 1 83 ? 7.032 0.697 -7.618 1.00 96.56 83 ASN A C 1
ATOM 658 O O . ASN A 1 83 ? 6.292 1.139 -8.500 1.00 96.56 83 ASN A O 1
ATOM 662 N N . ASP A 1 84 ? 6.836 -0.498 -7.059 1.00 96.62 84 ASP A N 1
ATOM 663 C CA . ASP A 1 84 ? 5.702 -1.380 -7.366 1.00 96.62 84 ASP A CA 1
ATOM 664 C C . ASP A 1 84 ? 5.610 -1.757 -8.858 1.00 96.62 84 ASP A C 1
ATOM 666 O O . ASP A 1 84 ? 4.523 -1.880 -9.429 1.00 96.62 84 ASP A O 1
ATOM 670 N N . VAL A 1 85 ? 6.760 -1.903 -9.518 1.00 98.56 85 VAL A N 1
ATOM 671 C CA . VAL A 1 85 ? 6.841 -2.248 -10.941 1.00 98.56 85 VAL A CA 1
ATOM 672 C C . VAL A 1 85 ? 6.927 -3.759 -11.121 1.00 98.56 85 VAL A C 1
ATOM 674 O O . VAL A 1 85 ? 7.719 -4.431 -10.465 1.00 98.56 85 VAL A O 1
ATOM 677 N N . TRP A 1 86 ? 6.166 -4.298 -12.074 1.00 98.69 86 TRP A N 1
ATOM 678 C CA . TRP A 1 86 ? 6.301 -5.679 -12.528 1.00 98.69 86 TRP A CA 1
ATOM 679 C C . TRP A 1 86 ? 6.824 -5.739 -13.963 1.00 98.69 86 TRP A C 1
ATOM 681 O O . TRP A 1 86 ? 6.162 -5.318 -14.913 1.00 98.69 86 TRP A O 1
ATOM 691 N N . ILE A 1 87 ? 8.014 -6.313 -14.118 1.00 98.81 87 ILE A N 1
ATOM 692 C CA . ILE A 1 87 ? 8.678 -6.529 -15.398 1.00 98.81 87 ILE A CA 1
ATOM 693 C C . ILE A 1 87 ? 8.501 -7.995 -15.800 1.00 98.81 87 ILE A C 1
ATOM 695 O O . ILE A 1 87 ? 9.027 -8.899 -15.147 1.00 98.81 87 ILE A O 1
ATOM 699 N N . GLY A 1 88 ? 7.728 -8.233 -16.861 1.00 98.69 88 GLY A N 1
ATOM 700 C CA . GLY A 1 88 ? 7.462 -9.561 -17.407 1.00 98.69 88 GLY A CA 1
ATOM 701 C C . GLY A 1 88 ? 8.710 -10.243 -17.974 1.00 98.69 88 GLY A C 1
ATOM 702 O O . GLY A 1 88 ? 9.732 -9.609 -18.223 1.00 98.69 88 GLY A O 1
ATOM 703 N N . GLY A 1 89 ? 8.630 -11.562 -18.168 1.00 98.50 89 GLY A N 1
ATOM 704 C CA . GLY A 1 89 ? 9.784 -12.352 -18.598 1.00 98.50 89 GLY A CA 1
ATOM 705 C C . GLY A 1 89 ? 10.263 -11.976 -20.001 1.00 98.50 89 GLY A C 1
ATOM 706 O O . GLY A 1 89 ? 9.466 -11.570 -20.851 1.00 98.50 89 GLY A O 1
ATOM 707 N N . ASN A 1 90 ? 11.563 -12.121 -20.251 1.00 98.62 90 ASN A N 1
ATOM 708 C CA . ASN A 1 90 ? 12.201 -11.812 -21.535 1.00 98.62 90 ASN A CA 1
ATOM 709 C C . ASN A 1 90 ? 11.966 -10.367 -22.035 1.00 98.62 90 ASN A C 1
ATOM 711 O O . ASN A 1 90 ? 11.857 -10.118 -23.235 1.00 98.62 90 ASN A O 1
ATOM 715 N N . VAL A 1 91 ? 11.858 -9.401 -21.123 1.00 98.88 91 VAL A N 1
ATOM 716 C CA . VAL A 1 91 ? 11.782 -7.970 -21.460 1.00 98.88 91 VAL A CA 1
ATOM 717 C C . VAL A 1 91 ? 13.180 -7.397 -21.701 1.00 98.88 91 VAL A C 1
ATOM 719 O O . VAL A 1 91 ? 14.147 -7.791 -21.052 1.00 98.88 91 VAL A O 1
ATOM 722 N N . THR A 1 92 ? 13.284 -6.434 -22.616 1.00 98.75 92 THR A N 1
ATOM 723 C CA . THR A 1 92 ? 14.494 -5.626 -22.833 1.00 98.75 92 THR A CA 1
ATOM 724 C C . THR A 1 92 ? 14.206 -4.151 -22.558 1.00 98.75 92 THR A C 1
ATOM 726 O O . THR A 1 92 ? 13.246 -3.609 -23.102 1.00 98.75 92 THR A O 1
ATOM 729 N N . ILE A 1 93 ? 15.039 -3.495 -21.747 1.00 98.69 93 ILE A N 1
ATOM 730 C CA . ILE A 1 93 ? 14.930 -2.066 -21.410 1.00 98.69 93 ILE A CA 1
ATOM 731 C C . ILE A 1 93 ? 16.194 -1.347 -21.880 1.00 98.69 93 ILE A C 1
ATOM 733 O O . ILE A 1 93 ? 17.306 -1.747 -21.528 1.00 98.69 93 ILE A O 1
ATOM 737 N N . ILE A 1 94 ? 16.010 -0.308 -22.691 1.00 97.69 94 ILE A N 1
ATOM 738 C CA . ILE A 1 94 ? 17.088 0.459 -23.322 1.00 97.69 94 ILE A CA 1
ATOM 739 C C . ILE A 1 94 ? 17.507 1.651 -22.447 1.00 97.69 94 ILE A C 1
ATOM 741 O O . ILE A 1 94 ? 16.709 2.188 -21.680 1.00 97.69 94 ILE A O 1
ATOM 745 N N . GLY A 1 95 ? 18.779 2.037 -22.541 1.00 96.50 95 GLY A N 1
ATOM 746 C CA . GLY A 1 95 ? 19.389 3.123 -21.784 1.00 96.50 95 GLY A CA 1
ATOM 747 C C . GLY A 1 95 ? 18.678 4.458 -21.981 1.00 96.50 95 GLY A C 1
ATOM 748 O O . GLY A 1 95 ? 18.204 4.777 -23.067 1.00 96.50 95 GLY A O 1
ATOM 749 N N . GLY A 1 96 ? 18.607 5.249 -20.912 1.00 96.62 96 GLY A N 1
ATOM 750 C CA . GLY A 1 96 ? 17.915 6.538 -20.893 1.00 96.62 96 GLY A CA 1
ATOM 751 C C . GLY A 1 96 ? 16.428 6.451 -20.543 1.00 96.62 96 GLY A C 1
ATOM 752 O O . GLY A 1 96 ? 15.795 7.494 -20.431 1.00 96.62 96 GLY A O 1
ATOM 753 N N . VAL A 1 97 ? 15.875 5.248 -20.355 1.00 98.31 97 VAL A N 1
ATOM 754 C CA . VAL A 1 97 ? 14.460 5.051 -20.014 1.00 98.31 97 VAL A CA 1
ATOM 755 C C . VAL A 1 97 ? 14.189 5.275 -18.521 1.00 98.31 97 VAL A C 1
ATOM 757 O O . VAL A 1 97 ? 14.844 4.696 -17.647 1.00 98.31 97 VAL A O 1
ATOM 760 N N . HIS A 1 98 ? 13.137 6.043 -18.245 1.00 98.62 98 HIS A N 1
ATOM 761 C CA . HIS A 1 98 ? 12.470 6.143 -16.953 1.00 98.62 98 HIS A CA 1
ATOM 762 C C . HIS A 1 98 ? 11.147 5.361 -16.950 1.00 98.62 98 HIS A C 1
ATOM 764 O O . HIS A 1 98 ? 10.244 5.620 -17.746 1.00 98.62 98 HIS A O 1
ATOM 770 N N . ILE A 1 99 ? 11.016 4.403 -16.036 1.00 98.81 99 ILE A N 1
ATOM 771 C CA . ILE A 1 99 ? 9.776 3.676 -15.758 1.00 98.81 99 ILE A CA 1
ATOM 772 C C . ILE A 1 99 ? 9.197 4.217 -14.452 1.00 98.81 99 ILE A C 1
ATOM 774 O O . ILE A 1 99 ? 9.845 4.141 -13.412 1.00 98.81 99 ILE A O 1
ATOM 778 N N . GLY A 1 100 ? 7.974 4.737 -14.515 1.00 98.38 100 GLY A N 1
ATOM 779 C CA . GLY A 1 1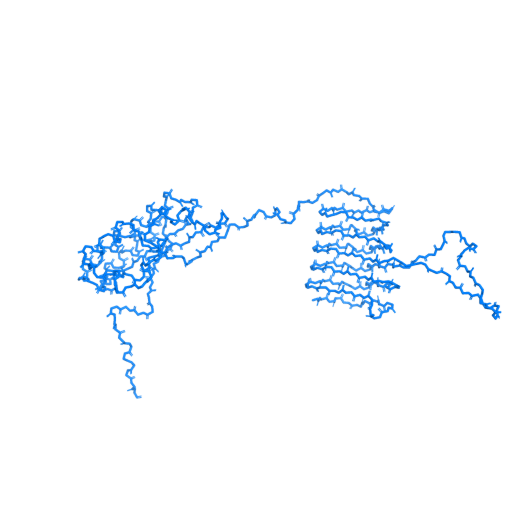00 ? 7.238 5.267 -13.374 1.00 98.38 100 GLY A CA 1
ATOM 780 C C . GLY A 1 100 ? 6.797 4.207 -12.359 1.00 98.38 100 GLY A C 1
ATOM 781 O O . GLY A 1 100 ? 7.102 3.019 -12.473 1.00 98.38 100 GLY A O 1
ATOM 782 N N . ASN A 1 101 ? 6.042 4.639 -11.355 1.00 97.44 101 ASN A N 1
ATOM 783 C CA . ASN A 1 101 ? 5.517 3.778 -10.294 1.00 97.44 101 ASN A CA 1
ATOM 784 C C . ASN A 1 101 ? 4.308 2.961 -10.762 1.00 97.44 101 ASN A C 1
ATOM 786 O O . ASN A 1 101 ? 3.518 3.430 -11.584 1.00 97.44 101 ASN A O 1
ATOM 790 N N . ASN A 1 102 ? 4.088 1.787 -10.162 1.00 97.31 102 ASN A N 1
ATOM 791 C CA . ASN A 1 102 ? 2.914 0.947 -10.423 1.00 97.31 102 ASN A CA 1
ATOM 792 C C . ASN A 1 102 ? 2.756 0.641 -11.921 1.00 97.31 102 ASN A C 1
ATOM 794 O O . ASN A 1 102 ? 1.698 0.856 -12.514 1.00 97.31 102 ASN A O 1
ATOM 798 N N . VAL A 1 103 ? 3.845 0.214 -12.556 1.00 98.69 103 VAL A N 1
ATOM 799 C CA . VAL A 1 103 ? 3.885 -0.110 -13.985 1.00 98.69 103 VAL A CA 1
ATOM 800 C C . VAL A 1 103 ? 3.923 -1.620 -14.177 1.00 98.69 103 VAL A C 1
ATOM 802 O O . VAL A 1 103 ? 4.593 -2.338 -13.440 1.00 98.69 103 VAL A O 1
ATOM 805 N N . ILE A 1 104 ? 3.240 -2.105 -15.215 1.00 98.81 104 ILE A N 1
ATOM 806 C CA . ILE A 1 104 ? 3.382 -3.484 -15.689 1.00 98.81 104 ILE A CA 1
ATOM 807 C C . ILE A 1 104 ? 3.967 -3.461 -17.098 1.00 98.81 104 ILE A C 1
ATOM 809 O O . ILE A 1 104 ? 3.379 -2.883 -18.014 1.00 98.81 104 ILE A O 1
ATOM 813 N N . ILE A 1 105 ? 5.094 -4.142 -17.287 1.00 98.88 105 ILE A N 1
ATOM 814 C CA . ILE A 1 105 ? 5.691 -4.381 -18.601 1.00 98.88 105 ILE A CA 1
ATOM 815 C C . ILE A 1 105 ? 5.377 -5.821 -19.002 1.00 98.88 105 ILE A C 1
ATOM 817 O O . ILE A 1 105 ? 5.820 -6.769 -18.355 1.00 98.88 105 ILE A O 1
ATOM 821 N N . GLY A 1 106 ? 4.599 -5.997 -20.067 1.00 98.56 106 GLY A N 1
ATOM 822 C CA . GLY A 1 106 ? 4.252 -7.312 -20.598 1.00 98.56 106 GLY A CA 1
ATOM 823 C C . GLY A 1 106 ? 5.484 -8.099 -21.051 1.00 98.56 106 GLY A C 1
ATOM 824 O O . GLY A 1 106 ? 6.456 -7.524 -21.537 1.00 98.56 106 GLY A O 1
ATOM 825 N N . ALA A 1 107 ? 5.430 -9.424 -20.910 1.00 98.56 107 ALA A N 1
ATOM 826 C CA . ALA A 1 107 ? 6.516 -10.315 -21.312 1.00 98.56 107 ALA A CA 1
ATOM 827 C C . ALA A 1 107 ? 6.914 -10.123 -22.790 1.00 98.56 107 ALA A C 1
ATOM 829 O O . ALA A 1 107 ? 6.063 -9.870 -23.647 1.00 98.56 107 ALA A O 1
ATOM 830 N N . GLY A 1 108 ? 8.211 -10.243 -23.086 1.00 98.44 108 GLY A N 1
ATOM 831 C CA . GLY A 1 108 ? 8.760 -10.078 -24.436 1.00 98.44 108 GLY A CA 1
ATOM 832 C C . GLY A 1 108 ? 8.816 -8.636 -24.954 1.00 98.44 108 GLY A C 1
ATOM 833 O O . GLY A 1 108 ? 9.151 -8.430 -26.119 1.00 98.44 108 GLY A O 1
ATOM 834 N N . ALA A 1 109 ? 8.460 -7.631 -24.147 1.00 98.81 109 ALA A N 1
ATOM 835 C CA . ALA A 1 109 ? 8.453 -6.242 -24.596 1.00 98.81 109 ALA A CA 1
ATOM 836 C C . ALA A 1 109 ? 9.865 -5.649 -24.749 1.00 98.81 109 ALA A C 1
ATOM 838 O O . ALA A 1 109 ? 10.787 -5.997 -24.009 1.00 98.81 109 ALA A O 1
ATOM 839 N N . VAL A 1 110 ? 10.008 -4.689 -25.670 1.00 98.81 110 VAL A N 1
ATOM 840 C CA . VAL A 1 110 ? 11.223 -3.870 -25.826 1.00 98.81 110 VAL A CA 1
ATOM 841 C C . VAL A 1 110 ? 10.886 -2.420 -25.494 1.00 98.81 110 VAL A C 1
ATOM 843 O O . VAL A 1 110 ? 10.221 -1.731 -26.270 1.00 98.81 110 VAL A O 1
ATOM 846 N N . VAL A 1 111 ? 11.322 -1.962 -24.323 1.00 98.69 111 VAL A N 1
ATOM 847 C CA . VAL A 1 111 ? 11.054 -0.620 -23.802 1.00 98.69 111 VAL A CA 1
ATOM 848 C C . VAL A 1 111 ? 12.155 0.330 -24.258 1.00 98.69 111 VAL A C 1
ATOM 850 O O . VAL A 1 111 ? 13.291 0.247 -23.800 1.00 98.69 111 VAL A O 1
ATOM 853 N N . THR A 1 112 ? 11.804 1.230 -25.176 1.00 97.88 112 THR A N 1
ATOM 854 C CA . THR A 1 112 ? 12.728 2.210 -25.778 1.00 97.88 112 THR A CA 1
ATOM 855 C C . THR A 1 112 ? 12.375 3.661 -25.442 1.00 97.88 112 THR A C 1
ATOM 857 O O . THR A 1 112 ? 12.942 4.578 -26.027 1.00 97.88 112 THR A O 1
ATOM 860 N N . LYS A 1 113 ? 11.351 3.883 -24.614 1.00 98.38 113 LYS A N 1
ATOM 861 C CA . LYS A 1 113 ? 10.849 5.202 -24.209 1.00 98.38 113 LYS A CA 1
ATOM 862 C C . LYS A 1 113 ? 10.324 5.121 -22.784 1.00 98.38 113 LYS A C 1
ATOM 864 O O . LYS A 1 113 ? 9.931 4.037 -22.350 1.00 98.38 113 LYS A O 1
ATOM 869 N N . ASP A 1 114 ? 10.272 6.270 -22.125 1.00 98.75 114 ASP A N 1
ATOM 870 C CA . ASP A 1 114 ? 9.735 6.394 -20.775 1.00 98.75 114 ASP A CA 1
ATOM 871 C C . ASP A 1 114 ? 8.309 5.851 -20.669 1.00 98.75 114 ASP A C 1
ATOM 873 O O . ASP A 1 114 ? 7.490 5.975 -21.589 1.00 98.75 114 ASP A O 1
ATOM 877 N N . VAL A 1 115 ? 8.016 5.253 -19.517 1.00 98.75 115 VAL A N 1
ATOM 878 C CA . VAL A 1 115 ? 6.706 4.698 -19.185 1.00 98.75 115 VAL A CA 1
ATOM 879 C C . VAL A 1 115 ? 6.143 5.484 -18.004 1.00 98.75 115 VAL A C 1
ATOM 881 O O . VAL A 1 115 ? 6.758 5.471 -16.941 1.00 98.75 115 VAL A O 1
ATOM 884 N N . PRO A 1 116 ? 4.993 6.163 -18.153 1.00 98.25 116 PRO A N 1
ATOM 885 C CA . PRO A 1 116 ? 4.407 6.923 -17.057 1.00 98.25 116 PRO A CA 1
ATOM 886 C C . PRO A 1 116 ? 3.855 6.004 -15.962 1.00 98.25 116 PRO A C 1
ATOM 888 O O . PRO A 1 116 ? 3.554 4.833 -16.209 1.00 98.25 116 PRO A O 1
ATOM 891 N N . ASP A 1 117 ? 3.666 6.568 -14.769 1.00 97.94 117 ASP A N 1
ATOM 892 C CA . ASP A 1 117 ? 3.038 5.892 -13.634 1.00 97.94 117 ASP A CA 1
ATOM 893 C C . ASP A 1 117 ? 1.712 5.213 -14.014 1.00 97.94 117 ASP A C 1
ATOM 895 O O . ASP A 1 117 ? 0.976 5.668 -14.896 1.00 97.94 117 ASP A O 1
ATOM 899 N N . ASN A 1 118 ? 1.359 4.159 -13.279 1.00 97.31 118 ASN A N 1
ATOM 900 C CA . ASN A 1 118 ? 0.055 3.499 -13.350 1.00 97.31 118 ASN A CA 1
ATOM 901 C C . ASN A 1 118 ? -0.289 3.015 -14.761 1.00 97.31 118 ASN A C 1
ATOM 903 O O . ASN A 1 118 ? -1.427 3.143 -15.205 1.00 97.31 118 ASN A O 1
ATOM 907 N N . THR A 1 119 ? 0.684 2.477 -15.487 1.00 98.31 119 THR A N 1
ATOM 908 C CA . THR A 1 119 ? 0.502 2.105 -16.891 1.00 98.31 119 THR A CA 1
ATOM 909 C C . THR A 1 119 ? 0.872 0.648 -17.125 1.00 98.31 119 THR A C 1
ATOM 911 O O . THR A 1 119 ? 1.844 0.132 -16.582 1.00 98.31 119 THR A O 1
ATOM 914 N N . VAL A 1 120 ? 0.104 -0.026 -17.979 1.00 98.75 120 VAL A N 1
ATOM 915 C CA . VAL A 1 120 ? 0.503 -1.302 -18.576 1.00 98.75 120 VAL A CA 1
ATOM 916 C C . VAL A 1 120 ? 1.044 -1.032 -19.973 1.00 98.75 120 VAL A C 1
ATOM 918 O O . VAL A 1 120 ? 0.337 -0.450 -20.800 1.00 98.75 120 VAL A O 1
ATOM 921 N N . VAL A 1 121 ? 2.260 -1.486 -20.263 1.00 98.81 121 VAL A N 1
ATOM 922 C CA . VAL A 1 121 ? 2.873 -1.433 -21.598 1.00 98.81 121 VAL A CA 1
ATOM 923 C C . VAL A 1 121 ? 3.241 -2.831 -22.091 1.00 98.81 121 VAL A C 1
ATOM 925 O O . VAL A 1 121 ? 3.454 -3.744 -21.300 1.00 98.81 121 VAL A O 1
ATOM 928 N N . GLY A 1 122 ? 3.348 -3.014 -23.404 1.00 98.62 122 GLY A N 1
ATOM 929 C CA . GLY A 1 122 ? 3.863 -4.250 -23.996 1.00 98.62 122 GLY A CA 1
ATOM 930 C C . GLY A 1 122 ? 4.102 -4.138 -25.500 1.00 98.62 122 GLY A C 1
ATOM 931 O O . GLY A 1 122 ? 3.711 -3.150 -26.122 1.00 98.62 122 GLY A O 1
ATOM 932 N N . GLY A 1 123 ? 4.748 -5.149 -26.084 1.00 98.38 123 GLY A N 1
ATOM 933 C CA . GLY A 1 123 ? 5.063 -5.212 -27.517 1.00 98.38 123 GLY A CA 1
ATOM 934 C C . GLY A 1 123 ? 6.480 -4.757 -27.883 1.00 98.38 123 GLY A C 1
ATOM 935 O O . GLY A 1 123 ? 7.288 -4.408 -27.021 1.00 98.38 123 GLY A O 1
ATOM 936 N N . ILE A 1 124 ? 6.781 -4.789 -29.185 1.00 98.25 124 ILE A N 1
ATOM 937 C CA . ILE A 1 124 ? 8.085 -4.429 -29.761 1.00 98.25 124 ILE A CA 1
ATOM 938 C C . ILE A 1 124 ? 7.859 -3.423 -30.908 1.00 98.25 124 ILE A C 1
ATOM 940 O O . ILE A 1 124 ? 7.393 -3.825 -31.976 1.00 98.25 124 ILE A O 1
ATOM 944 N N . PRO A 1 125 ? 8.160 -2.124 -30.720 1.00 98.00 125 PRO A N 1
ATOM 945 C CA . PRO A 1 125 ? 8.498 -1.486 -29.444 1.00 98.00 125 PRO A CA 1
ATOM 946 C C . PRO A 1 125 ? 7.303 -1.474 -28.479 1.00 98.00 125 PRO A C 1
ATOM 948 O O . PRO A 1 125 ? 6.147 -1.567 -28.905 1.00 98.00 125 PRO A O 1
ATOM 951 N N . ALA A 1 126 ? 7.582 -1.337 -27.183 1.00 98.56 126 ALA A N 1
ATOM 952 C CA . ALA A 1 126 ? 6.563 -1.301 -26.145 1.00 98.56 126 ALA A CA 1
ATOM 953 C C . ALA A 1 126 ? 5.620 -0.105 -26.341 1.00 98.56 126 ALA A C 1
ATOM 955 O O . ALA A 1 126 ? 6.051 1.030 -26.555 1.00 98.56 126 ALA A O 1
ATOM 956 N N . LYS A 1 127 ? 4.315 -0.362 -26.259 1.00 98.56 127 LYS A N 1
ATOM 957 C CA . LYS A 1 127 ? 3.253 0.644 -26.340 1.00 98.56 127 LYS A CA 1
ATOM 958 C C . LYS A 1 127 ? 2.313 0.498 -25.153 1.00 98.56 127 LYS A C 1
ATOM 960 O O . LYS A 1 127 ? 2.130 -0.604 -24.636 1.00 98.56 127 LYS A O 1
ATOM 965 N N . LYS A 1 128 ? 1.700 1.610 -24.743 1.00 98.38 128 LYS A N 1
ATOM 966 C CA . LYS A 1 128 ? 0.642 1.616 -23.729 1.00 98.38 128 LYS A CA 1
ATOM 967 C C . LYS A 1 128 ? -0.514 0.714 -24.169 1.00 98.38 128 LYS A C 1
ATOM 969 O O . LYS A 1 128 ? -1.026 0.853 -25.275 1.00 98.38 128 LYS A O 1
ATOM 974 N N . ILE A 1 129 ? -0.904 -0.192 -23.278 1.00 98.56 129 ILE A N 1
ATOM 975 C CA . ILE A 1 129 ? -2.038 -1.108 -23.425 1.00 98.56 129 ILE A CA 1
ATOM 976 C C . ILE A 1 129 ? -3.244 -0.544 -22.673 1.00 98.56 129 ILE A C 1
ATOM 978 O O . ILE A 1 129 ? -4.331 -0.452 -23.233 1.00 98.56 129 ILE A O 1
ATOM 982 N N . LYS A 1 130 ? -3.060 -0.164 -21.402 1.00 97.38 130 LYS A N 1
ATOM 983 C CA . LYS A 1 130 ? -4.109 0.427 -20.560 1.00 97.38 130 LYS A CA 1
ATOM 984 C C . LYS A 1 130 ? -3.526 1.163 -19.360 1.00 97.38 130 LYS A C 1
ATOM 986 O O . LYS A 1 130 ? -2.358 0.975 -19.025 1.00 97.38 130 LYS A O 1
ATOM 991 N N . ASP A 1 131 ? -4.376 1.932 -18.697 1.00 97.56 131 ASP A N 1
ATOM 992 C CA . ASP A 1 131 ? -4.099 2.505 -17.383 1.00 97.56 131 ASP A CA 1
ATOM 993 C C . ASP A 1 131 ? -4.433 1.517 -16.256 1.00 97.56 131 ASP A C 1
ATOM 995 O O . ASP A 1 131 ? -5.333 0.675 -16.358 1.00 97.56 131 ASP A O 1
ATOM 999 N N . LEU A 1 132 ? -3.690 1.639 -15.166 1.00 93.00 132 LEU A N 1
ATOM 1000 C CA . LEU A 1 132 ? -3.945 1.038 -13.868 1.00 93.00 132 LEU A CA 1
ATOM 1001 C C . LEU A 1 132 ? -4.555 2.093 -12.950 1.00 93.00 132 LEU A C 1
ATOM 1003 O O . LEU A 1 132 ? -4.387 3.298 -13.132 1.00 93.00 132 LEU A O 1
ATOM 1007 N N . LYS A 1 133 ? -5.259 1.634 -11.918 1.00 90.12 133 LYS A N 1
ATOM 1008 C CA . LYS A 1 133 ? -5.670 2.535 -10.842 1.00 90.12 133 LYS A CA 1
ATOM 1009 C C . LYS A 1 133 ? -4.424 2.954 -10.052 1.00 90.12 133 LYS A C 1
ATOM 1011 O O . LYS A 1 133 ? -3.632 2.069 -9.717 1.00 90.12 133 LYS A O 1
ATOM 1016 N N . PRO A 1 134 ? -4.263 4.245 -9.717 1.00 87.06 134 PRO A N 1
ATOM 1017 C CA . PRO A 1 134 ? -3.212 4.688 -8.813 1.00 87.06 134 PRO A CA 1
ATOM 1018 C C . PRO A 1 134 ? -3.205 3.904 -7.500 1.00 87.06 134 PRO A C 1
ATOM 1020 O O . PRO A 1 134 ? -4.267 3.620 -6.947 1.00 87.06 134 PRO A O 1
ATOM 1023 N N . LEU A 1 135 ? -2.023 3.578 -6.970 1.00 75.75 135 LEU A N 1
ATOM 1024 C CA . LEU A 1 135 ? -1.898 2.820 -5.712 1.00 75.75 135 LEU A CA 1
ATOM 1025 C C . LEU A 1 135 ? -2.570 3.523 -4.527 1.00 75.75 135 LEU A C 1
ATOM 1027 O O . LEU A 1 135 ? -3.183 2.866 -3.687 1.00 75.75 135 LEU A O 1
ATOM 1031 N N . ASN A 1 136 ? -2.577 4.857 -4.536 1.00 65.81 136 ASN A N 1
ATOM 1032 C CA . ASN A 1 136 ? -3.276 5.690 -3.553 1.00 65.81 136 ASN A CA 1
ATOM 1033 C C . ASN A 1 136 ? -4.816 5.593 -3.654 1.00 65.81 136 ASN A C 1
ATOM 1035 O O . ASN A 1 136 ? -5.523 6.204 -2.857 1.00 65.81 136 ASN A O 1
ATOM 1039 N N . GLN A 1 137 ? -5.342 4.837 -4.626 1.00 52.59 137 GLN A N 1
ATOM 1040 C CA . GLN A 1 137 ? -6.760 4.505 -4.790 1.00 52.59 137 GLN A CA 1
ATOM 1041 C C . GLN A 1 137 ? -7.096 3.051 -4.421 1.00 52.59 137 GLN A C 1
ATOM 1043 O O . GLN A 1 137 ? -8.224 2.609 -4.660 1.00 52.59 137 GLN A O 1
ATOM 1048 N N . ARG A 1 138 ? -6.189 2.295 -3.777 1.00 52.75 138 ARG A N 1
ATOM 1049 C CA . ARG A 1 138 ? -6.660 1.297 -2.803 1.00 52.75 138 ARG A CA 1
ATOM 1050 C C . ARG A 1 138 ? -7.355 2.125 -1.729 1.00 52.75 138 ARG A C 1
ATOM 1052 O O . ARG A 1 138 ? -6.660 2.739 -0.928 1.00 52.75 138 ARG A O 1
ATOM 1059 N N . GLY A 1 139 ? -8.683 2.278 -1.838 1.00 54.53 139 GLY A N 1
ATOM 1060 C CA . GLY A 1 139 ? -9.472 3.184 -0.999 1.00 54.53 139 GLY A CA 1
ATOM 1061 C C . GLY A 1 139 ? -8.963 3.106 0.428 1.00 54.53 139 GLY A C 1
ATOM 1062 O O . GLY A 1 139 ? -8.740 1.988 0.896 1.00 54.53 139 GLY A O 1
ATOM 1063 N N . LYS A 1 140 ? -8.645 4.261 1.035 1.00 56.75 140 LYS A N 1
ATOM 1064 C CA . LYS A 1 140 ? -7.993 4.304 2.345 1.00 56.75 140 LYS A CA 1
ATOM 1065 C C . LYS A 1 140 ? -8.688 3.273 3.240 1.00 56.75 140 LYS A C 1
ATOM 1067 O O . LYS A 1 140 ? -9.881 3.401 3.501 1.00 56.75 140 LYS A O 1
ATOM 1072 N N . ILE A 1 141 ? -7.981 2.206 3.619 1.00 72.00 141 ILE A N 1
ATOM 1073 C CA . ILE A 1 141 ? -8.568 1.183 4.487 1.00 72.00 141 ILE A CA 1
ATOM 1074 C C . ILE A 1 141 ? -8.960 1.928 5.757 1.00 72.00 141 ILE A C 1
ATOM 1076 O O . ILE A 1 141 ? -8.121 2.628 6.327 1.00 72.0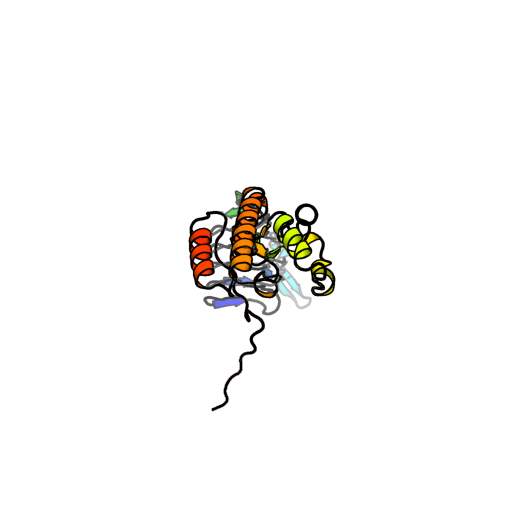0 141 ILE A O 1
ATOM 1080 N N . MET A 1 142 ? -10.239 1.872 6.130 1.00 82.81 142 MET A N 1
ATOM 1081 C CA . MET A 1 142 ? -10.726 2.539 7.331 1.00 82.81 142 MET A CA 1
ATOM 1082 C C . MET A 1 142 ? -9.880 2.064 8.511 1.00 82.81 142 MET A C 1
ATOM 1084 O O . MET A 1 142 ? -9.810 0.866 8.787 1.00 82.81 142 MET A O 1
ATOM 1088 N N . LYS A 1 143 ? -9.178 2.995 9.161 1.00 91.12 143 LYS A N 1
ATOM 1089 C CA . LYS A 1 143 ? -8.375 2.667 10.336 1.00 91.12 143 LYS A CA 1
ATOM 1090 C C . LYS A 1 143 ? -9.333 2.466 11.501 1.00 91.12 143 LYS A C 1
ATOM 1092 O O . LYS A 1 143 ? -10.201 3.306 11.722 1.00 91.12 143 LYS A O 1
ATOM 1097 N N . ILE A 1 144 ? -9.160 1.383 12.245 1.00 94.50 144 ILE A N 1
ATOM 1098 C CA . ILE A 1 144 ? -9.866 1.179 13.507 1.00 94.50 144 ILE A CA 1
ATOM 1099 C C . ILE A 1 144 ? -8.849 1.368 14.627 1.00 94.50 144 ILE A C 1
ATOM 1101 O O . ILE A 1 144 ? -7.944 0.550 14.791 1.00 94.50 144 ILE A O 1
ATOM 1105 N N . ASP A 1 145 ? -8.976 2.461 15.375 1.00 96.88 145 ASP A N 1
ATOM 1106 C CA . ASP A 1 145 ? -8.286 2.615 16.652 1.00 96.88 145 ASP A CA 1
ATOM 1107 C C . ASP A 1 145 ? -9.018 1.752 17.681 1.00 96.88 145 ASP A C 1
ATOM 1109 O O . ASP A 1 145 ? -10.098 2.096 18.158 1.00 96.88 145 ASP A O 1
ATOM 1113 N N . ALA A 1 146 ? -8.453 0.579 17.955 1.00 95.94 146 ALA A N 1
ATOM 1114 C CA . ALA A 1 146 ? -9.101 -0.457 18.746 1.00 95.94 146 ALA A CA 1
ATOM 1115 C C . ALA A 1 146 ? -9.155 -0.153 20.256 1.00 95.94 146 ALA A C 1
ATOM 1117 O O . ALA A 1 146 ? -9.739 -0.944 20.998 1.00 95.94 146 ALA A O 1
ATOM 1118 N N . PHE A 1 147 ? -8.523 0.929 20.732 1.00 95.69 147 PHE A N 1
ATOM 1119 C CA . PHE A 1 147 ? -8.417 1.192 22.168 1.00 95.69 147 PHE A CA 1
ATOM 1120 C C . PHE A 1 147 ? -8.387 2.687 22.512 1.00 95.69 147 PHE A C 1
ATOM 1122 O O . PHE A 1 147 ? -7.420 3.210 23.077 1.00 95.69 147 PHE A O 1
ATOM 1129 N N . ALA A 1 148 ? -9.486 3.376 22.206 1.00 97.06 148 ALA A N 1
ATOM 1130 C CA . ALA A 1 148 ? -9.686 4.768 22.573 1.00 97.06 148 ALA A CA 1
ATOM 1131 C C . ALA A 1 148 ? -10.505 4.889 23.869 1.00 97.06 148 ALA A C 1
ATOM 1133 O O . ALA A 1 148 ? -11.470 4.164 24.089 1.00 97.06 148 ALA A O 1
ATOM 1134 N N . HIS A 1 149 ? -10.161 5.857 24.718 1.00 97.75 149 HIS A N 1
ATOM 1135 C CA . HIS A 1 149 ? -10.866 6.076 25.985 1.00 97.75 149 HIS A CA 1
ATOM 1136 C C . HIS A 1 149 ? -11.845 7.240 25.879 1.00 97.75 149 HIS A C 1
ATOM 1138 O O . HIS A 1 149 ? -11.562 8.216 25.180 1.00 97.75 149 HIS A O 1
ATOM 1144 N N . ILE A 1 150 ? -12.961 7.166 26.599 1.00 97.44 150 ILE A N 1
ATOM 1145 C CA . ILE A 1 150 ? -13.969 8.224 26.692 1.00 97.44 150 ILE A CA 1
ATOM 1146 C C . ILE A 1 150 ? -14.577 8.284 28.103 1.00 97.44 150 ILE A C 1
ATOM 1148 O O . ILE A 1 150 ? -14.545 7.311 28.857 1.00 97.44 150 ILE A O 1
ATOM 1152 N N . LEU A 1 151 ? -15.117 9.438 28.479 1.00 96.69 151 LEU A N 1
ATOM 1153 C CA . LEU A 1 151 ? -15.980 9.635 29.638 1.00 96.69 151 LEU A CA 1
ATOM 1154 C C . LEU A 1 151 ? -17.231 10.359 29.155 1.00 96.69 151 LEU A C 1
ATOM 1156 O O . LEU A 1 151 ? -17.188 11.548 28.859 1.00 96.69 151 LEU A O 1
ATOM 1160 N N . LEU A 1 152 ? -18.326 9.613 29.031 1.00 95.69 152 LEU A N 1
ATOM 1161 C CA . LEU A 1 152 ? -19.557 10.134 28.446 1.00 95.69 152 LEU A CA 1
ATOM 1162 C C . LEU A 1 152 ? -20.273 11.115 29.388 1.00 95.69 152 LEU A C 1
ATOM 1164 O O . LEU A 1 152 ? -20.150 10.963 30.610 1.00 95.69 152 LEU A O 1
ATOM 1168 N N . PRO A 1 153 ? -21.004 12.112 28.854 1.00 91.62 153 PRO A N 1
ATOM 1169 C CA . PRO A 1 153 ? -21.506 13.236 29.640 1.00 91.62 153 PRO A CA 1
ATOM 1170 C C . PRO A 1 153 ? -22.397 12.837 30.822 1.00 91.62 153 PRO A C 1
ATOM 1172 O O . PRO A 1 153 ? -22.192 13.329 31.934 1.00 91.62 153 PRO A O 1
ATOM 1175 N N . HIS A 1 154 ? -23.365 11.935 30.631 1.00 95.12 154 HIS A N 1
ATOM 1176 C CA . HIS A 1 154 ? -24.293 11.545 31.692 1.00 95.12 154 HIS A CA 1
ATOM 1177 C C . HIS A 1 154 ? -23.610 10.675 32.743 1.00 95.12 154 HIS A C 1
ATOM 1179 O O . HIS A 1 154 ? -23.774 10.920 33.943 1.00 95.12 154 HIS A O 1
ATOM 1185 N N . PHE A 1 155 ? -22.818 9.688 32.322 1.00 96.62 155 PHE A N 1
ATOM 1186 C CA . PHE A 1 155 ? -22.035 8.860 33.231 1.00 96.62 155 PHE A CA 1
ATOM 1187 C C . PHE A 1 155 ? -21.062 9.710 34.054 1.00 96.62 155 PHE A C 1
ATOM 1189 O O . PHE A 1 155 ? -21.037 9.604 35.282 1.00 96.62 155 PHE A O 1
ATOM 1196 N N . TYR A 1 156 ? -20.298 10.589 33.404 1.00 96.06 156 TYR A N 1
ATOM 1197 C CA . TYR A 1 156 ? -19.311 11.430 34.070 1.00 96.06 156 TYR A CA 1
ATOM 1198 C C . TYR A 1 156 ? -19.961 12.408 35.051 1.00 96.06 156 TYR A C 1
ATOM 1200 O O . TYR A 1 156 ? -19.521 12.495 36.199 1.00 96.06 156 TYR A O 1
ATOM 1208 N N . GLN A 1 157 ? -21.063 13.056 34.664 1.00 96.19 157 GLN A N 1
ATOM 1209 C CA . GLN A 1 157 ? -21.828 13.916 35.566 1.00 96.19 157 GLN A CA 1
ATOM 1210 C C . GLN A 1 157 ? -22.328 13.143 36.792 1.00 96.19 157 GLN A C 1
ATOM 1212 O O . GLN A 1 157 ? -22.232 13.629 37.920 1.00 96.19 157 GLN A O 1
ATOM 1217 N N . LYS A 1 158 ? -22.797 11.902 36.607 1.00 96.69 158 LYS A N 1
ATOM 1218 C CA . LYS A 1 158 ? -23.234 11.060 37.724 1.00 96.69 158 LYS A CA 1
ATOM 1219 C C . LYS A 1 158 ? -22.084 10.676 38.652 1.00 96.69 158 LYS A C 1
ATOM 1221 O O . LYS A 1 158 ? -22.274 10.638 39.866 1.00 96.69 158 LYS A O 1
ATOM 1226 N N . MET A 1 159 ? -20.900 10.416 38.105 1.00 96.12 159 MET A N 1
ATOM 1227 C CA . MET A 1 159 ? -19.705 10.166 38.908 1.00 96.12 159 MET A CA 1
ATOM 1228 C C . MET A 1 159 ? -19.270 11.418 39.683 1.00 96.12 159 MET A C 1
ATOM 1230 O O . MET A 1 159 ? -18.915 11.292 40.852 1.00 96.12 159 MET A O 1
ATOM 1234 N N . LEU A 1 160 ? -19.373 12.618 39.098 1.00 95.88 160 LEU A N 1
ATOM 1235 C CA . LEU A 1 160 ? -19.096 13.888 39.787 1.00 95.88 160 LEU A CA 1
ATOM 1236 C C . LEU A 1 160 ? -20.068 14.172 40.938 1.00 95.88 160 LEU A C 1
ATOM 1238 O O . LEU A 1 160 ? -19.651 14.693 41.968 1.00 95.88 160 LEU A O 1
ATOM 1242 N N . GLU A 1 161 ? -21.346 13.815 40.797 1.00 96.44 161 GLU A N 1
ATOM 1243 C CA . GLU A 1 161 ? -22.322 13.925 41.891 1.00 96.44 161 GLU A CA 1
ATOM 1244 C C . GLU A 1 161 ? -21.971 13.018 43.080 1.00 96.44 161 GLU A C 1
ATOM 1246 O O . GLU A 1 161 ? -22.232 13.374 44.228 1.00 96.44 161 GLU A O 1
ATOM 1251 N N . LEU A 1 162 ? -21.395 11.841 42.813 1.00 94.56 162 LEU A N 1
ATOM 1252 C CA . LEU A 1 162 ? -20.990 10.879 43.843 1.00 94.56 162 LEU A CA 1
ATOM 1253 C C . LEU A 1 162 ? -19.652 11.248 44.481 1.00 94.56 162 LEU A C 1
ATOM 1255 O O . LEU A 1 162 ? -19.473 11.083 45.685 1.00 94.56 162 LEU A O 1
ATOM 1259 N N . GLU A 1 163 ? -18.713 11.731 43.674 1.00 95.00 163 GLU A N 1
ATOM 1260 C CA . GLU A 1 163 ? -17.381 12.123 44.108 1.00 95.00 163 GLU A CA 1
ATOM 1261 C C . GLU A 1 163 ? -16.941 13.415 43.397 1.00 95.00 163 GLU A C 1
ATOM 1263 O O . GLU A 1 163 ? -16.251 13.374 42.371 1.00 95.00 163 GLU A O 1
ATOM 1268 N N . PRO A 1 164 ? -17.274 14.587 43.971 1.00 95.44 164 PRO A N 1
ATOM 1269 C CA . PRO A 1 164 ? -16.913 15.880 43.393 1.00 95.44 164 PRO A CA 1
ATOM 1270 C C . PRO A 1 164 ? -15.401 16.105 43.272 1.00 95.44 164 PRO A C 1
ATOM 1272 O O . PRO A 1 164 ? -14.976 16.991 42.533 1.00 95.44 164 PRO A O 1
ATOM 1275 N N . THR A 1 165 ? -14.575 15.321 43.982 1.00 94.31 165 THR A N 1
ATOM 1276 C CA . THR A 1 165 ? -13.110 15.455 43.939 1.00 94.31 165 THR A CA 1
ATOM 1277 C C . THR A 1 165 ? -12.432 14.691 42.790 1.00 94.31 165 THR A C 1
ATOM 1279 O O . THR A 1 165 ? -11.201 14.677 42.694 1.00 94.31 165 THR A O 1
ATOM 1282 N N . ILE A 1 166 ? -13.199 14.037 41.905 1.00 93.00 166 ILE A N 1
ATOM 1283 C CA . ILE A 1 166 ? -12.672 13.316 40.730 1.00 93.00 166 ILE A CA 1
ATOM 1284 C C . ILE A 1 166 ? -11.705 14.177 39.888 1.00 93.00 166 ILE A C 1
ATOM 1286 O O . ILE A 1 166 ? -10.597 13.701 39.624 1.00 93.00 166 ILE A O 1
ATOM 1290 N N . PRO A 1 167 ? -12.017 15.438 39.520 1.00 93.00 167 PRO A N 1
ATOM 1291 C CA . PRO A 1 167 ? -11.110 16.258 38.711 1.00 93.00 167 PRO A CA 1
ATOM 1292 C C . PRO A 1 167 ? -9.754 16.534 39.379 1.00 93.00 167 PRO A C 1
ATOM 1294 O O . PRO A 1 167 ? -8.753 16.750 38.696 1.00 93.00 167 PRO A O 1
ATOM 1297 N N . GLN A 1 168 ? -9.700 16.521 40.714 1.00 92.50 168 GLN A N 1
ATOM 1298 C CA . GLN A 1 168 ? -8.472 16.693 41.492 1.00 92.50 168 GLN A CA 1
ATOM 1299 C C . GLN A 1 168 ? -7.706 15.371 41.641 1.00 92.50 168 GLN A C 1
ATOM 1301 O O . GLN A 1 168 ? -6.477 15.376 41.647 1.00 92.50 168 GLN A O 1
ATOM 1306 N N . LYS A 1 169 ? -8.418 14.240 41.746 1.00 91.06 169 LYS A N 1
ATOM 1307 C CA . LYS A 1 169 ? -7.840 12.894 41.899 1.00 91.06 169 LYS A CA 1
ATOM 1308 C C . LYS A 1 169 ? -7.254 12.338 40.599 1.00 91.06 169 LYS A C 1
ATOM 1310 O O . LYS A 1 169 ? -6.304 11.559 40.654 1.00 91.06 169 LYS A O 1
ATOM 1315 N N . PHE A 1 170 ? -7.797 12.730 39.447 1.00 93.19 170 PHE A N 1
ATOM 1316 C CA . PHE A 1 170 ? -7.463 12.146 38.147 1.00 93.19 170 PHE A CA 1
ATOM 1317 C C . PHE A 1 170 ? -6.956 13.213 37.161 1.00 93.19 170 PHE A C 1
ATOM 1319 O O . PHE A 1 170 ? -7.754 13.886 36.510 1.00 93.19 170 PHE A O 1
ATOM 1326 N N . PRO A 1 171 ? -5.626 13.365 36.990 1.00 91.44 171 PRO A N 1
ATOM 1327 C CA . PRO A 1 171 ? -5.046 14.423 36.155 1.00 91.44 171 PRO A CA 1
ATOM 1328 C C . PRO A 1 171 ? -5.495 14.409 34.687 1.00 91.44 171 PRO A C 1
ATOM 1330 O O . PRO A 1 171 ? -5.543 15.461 34.051 1.00 91.44 171 PRO A O 1
ATOM 1333 N N . PHE A 1 172 ? -5.842 13.234 34.151 1.00 90.81 172 PHE A N 1
ATOM 1334 C CA . PHE A 1 172 ? -6.278 13.061 32.761 1.00 90.81 172 PHE A CA 1
ATOM 1335 C C . PHE A 1 172 ? -7.648 13.687 32.458 1.00 90.81 172 PHE A C 1
ATOM 1337 O O . PHE A 1 172 ? -7.949 13.922 31.294 1.00 90.81 172 PHE A O 1
ATOM 1344 N N . ILE A 1 173 ? -8.441 14.043 33.476 1.00 92.75 173 ILE A N 1
ATOM 1345 C CA . ILE A 1 173 ? -9.709 14.781 33.317 1.00 92.75 173 ILE A CA 1
ATOM 1346 C C . ILE A 1 173 ? -9.512 16.145 32.637 1.00 92.75 173 ILE A C 1
ATOM 1348 O O . ILE A 1 173 ? -10.439 16.696 32.055 1.00 92.75 173 ILE A O 1
ATOM 1352 N N . ARG A 1 174 ? -8.290 16.692 32.664 1.00 91.94 174 ARG A N 1
ATOM 1353 C CA . ARG A 1 174 ? -7.952 17.948 31.977 1.00 91.94 174 ARG A CA 1
ATOM 1354 C C . ARG A 1 174 ? -7.995 17.838 30.448 1.00 91.94 174 ARG A C 1
ATOM 1356 O O . ARG A 1 174 ? -7.995 18.867 29.776 1.00 91.94 174 ARG A O 1
ATOM 1363 N N . ILE A 1 175 ? -7.991 16.623 29.897 1.00 93.81 175 ILE A N 1
ATOM 1364 C CA . ILE A 1 175 ? -8.091 16.377 28.456 1.00 93.81 175 ILE A CA 1
ATOM 1365 C C . ILE A 1 175 ? -9.549 16.598 28.047 1.00 93.81 175 ILE A C 1
ATOM 1367 O O . ILE A 1 175 ? -10.402 15.762 28.327 1.00 93.81 175 ILE A O 1
ATOM 1371 N N . LYS A 1 176 ? -9.847 17.720 27.384 1.00 94.00 176 LYS A N 1
ATOM 1372 C CA . LYS A 1 176 ? -11.232 18.084 27.043 1.00 94.00 176 LYS A CA 1
ATOM 1373 C C . LYS A 1 176 ? -11.927 17.033 26.172 1.00 94.00 176 LYS A C 1
ATOM 1375 O O . LYS A 1 176 ? -12.999 16.578 26.538 1.00 94.00 176 LYS A O 1
ATOM 1380 N N . SER A 1 177 ? -11.268 16.547 25.119 1.00 95.50 177 SER A N 1
ATOM 1381 C CA . SER A 1 177 ? -11.791 15.498 24.222 1.00 95.50 177 SER A CA 1
ATOM 1382 C C . SER A 1 177 ? -12.020 14.127 24.885 1.00 95.50 177 SER A C 1
ATOM 1384 O O . SER A 1 177 ? -12.560 13.206 24.264 1.00 95.50 177 SER A O 1
ATOM 1386 N N . LEU A 1 178 ? -11.601 13.959 26.145 1.00 96.25 178 LEU A N 1
ATOM 1387 C CA . LEU A 1 178 ? -11.924 12.780 26.943 1.00 96.25 178 LEU A CA 1
ATOM 1388 C C . LEU A 1 178 ? -13.305 12.895 27.600 1.00 96.25 178 LEU A C 1
ATOM 1390 O O . LEU A 1 178 ? -13.991 11.883 27.691 1.00 96.25 178 LEU A O 1
ATOM 1394 N N . VAL A 1 179 ? -13.672 14.087 28.080 1.00 94.88 179 VAL A N 1
ATOM 1395 C CA . VAL A 1 179 ? -14.854 14.342 28.933 1.00 94.88 179 VAL A CA 1
ATOM 1396 C C . VAL A 1 179 ? -15.964 15.131 28.234 1.00 94.88 179 VAL A C 1
ATOM 1398 O O . VAL A 1 179 ? -17.063 15.240 28.768 1.00 94.88 179 VAL A O 1
ATOM 1401 N N . ASP A 1 180 ? -15.668 15.698 27.067 1.00 96.00 180 ASP A N 1
ATOM 1402 C CA . ASP A 1 180 ? -16.577 16.484 26.241 1.00 96.00 180 ASP A CA 1
ATOM 1403 C C . ASP A 1 180 ? -16.659 15.838 24.851 1.00 9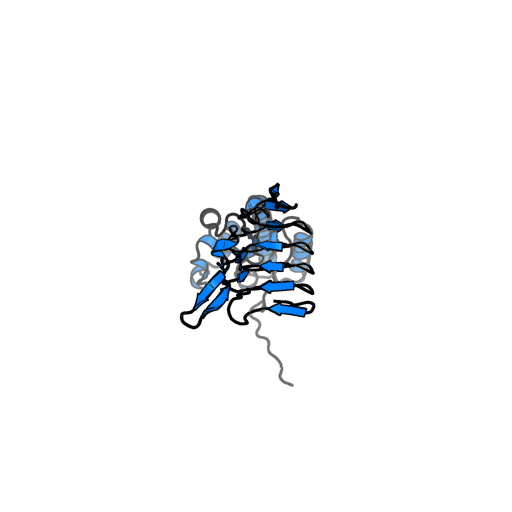6.00 180 ASP A 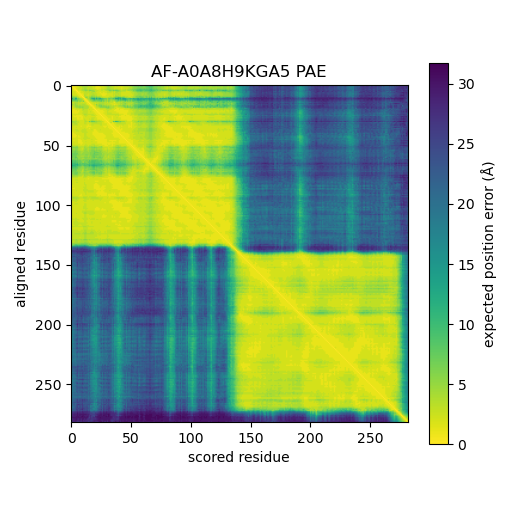C 1
ATOM 1405 O O . ASP A 1 180 ? -15.661 15.744 24.124 1.00 96.00 180 ASP A O 1
ATOM 1409 N N . LEU A 1 181 ? -17.848 15.328 24.521 1.00 96.19 181 LEU A N 1
ATOM 1410 C CA . LEU A 1 181 ? -18.093 14.616 23.271 1.00 96.19 181 LEU A CA 1
ATOM 1411 C C . LEU A 1 181 ? -18.031 15.561 22.067 1.00 96.19 181 LEU A C 1
ATOM 1413 O O . LEU A 1 181 ? -17.426 15.202 21.058 1.00 96.19 181 LEU A O 1
ATOM 1417 N N . ASP A 1 182 ? -18.583 16.768 22.182 1.00 96.19 182 ASP A N 1
ATOM 1418 C CA . ASP A 1 182 ? -18.595 17.740 21.088 1.00 96.19 182 ASP A CA 1
ATOM 1419 C C . ASP A 1 182 ? -17.168 18.184 20.763 1.00 96.19 182 ASP A C 1
ATOM 1421 O O . ASP A 1 182 ? -16.759 18.191 19.600 1.00 96.19 182 ASP A O 1
ATOM 1425 N N . GLU A 1 183 ? -16.361 18.466 21.790 1.00 96.62 183 GLU A N 1
ATOM 1426 C CA . GLU A 1 183 ? -14.939 18.765 21.608 1.00 96.62 183 GLU A CA 1
ATOM 1427 C C . GLU A 1 183 ? -14.216 17.614 20.897 1.00 96.62 183 GLU A C 1
ATOM 1429 O O . GLU A 1 183 ? -13.419 17.849 19.985 1.00 96.62 183 GLU A O 1
ATOM 1434 N N . ARG A 1 184 ? -14.489 16.358 21.277 1.00 97.25 184 ARG A N 1
ATOM 1435 C CA . ARG A 1 184 ? -13.869 15.182 20.648 1.00 97.25 184 ARG A CA 1
ATOM 1436 C C . ARG A 1 184 ? -14.230 15.069 19.170 1.00 97.25 184 ARG A C 1
ATOM 1438 O O . ARG A 1 184 ? -13.351 14.807 18.351 1.00 97.25 184 ARG A O 1
ATOM 1445 N N . LEU A 1 185 ? -15.504 15.250 18.835 1.00 96.31 185 LEU A N 1
ATOM 1446 C CA . LEU A 1 185 ? -15.993 15.175 17.460 1.00 96.31 185 LEU A CA 1
ATOM 1447 C C . LEU A 1 185 ? -15.416 16.313 16.603 1.00 96.31 185 LEU A C 1
ATOM 1449 O O . LEU A 1 185 ? -15.043 16.079 15.454 1.00 96.31 185 LEU A O 1
ATOM 1453 N N . ASN A 1 186 ? -15.262 17.508 17.181 1.00 96.06 186 ASN A N 1
ATOM 1454 C CA . ASN A 1 186 ? -14.680 18.677 16.516 1.00 96.06 186 ASN A CA 1
ATOM 1455 C C . ASN A 1 186 ? -13.155 18.588 16.336 1.00 96.06 186 ASN A C 1
ATOM 1457 O O . ASN A 1 186 ? -12.607 19.189 15.414 1.00 96.06 186 ASN A O 1
ATOM 1461 N N . THR A 1 187 ? -12.462 17.840 17.197 1.00 95.06 187 THR A N 1
ATOM 1462 C CA . THR A 1 187 ? -10.997 17.671 17.179 1.00 95.06 187 THR A CA 1
ATOM 1463 C C . THR A 1 187 ? -10.580 16.260 16.755 1.00 95.06 187 THR A C 1
ATOM 1465 O O . THR A 1 187 ? -9.608 15.695 17.263 1.00 95.06 187 THR A O 1
ATOM 1468 N N . TRP A 1 188 ? -11.327 15.673 15.814 1.00 96.06 188 TRP A N 1
ATOM 1469 C CA . TRP A 1 188 ? -11.102 14.305 15.354 1.00 96.06 188 TRP A CA 1
ATOM 1470 C C . TRP A 1 188 ? -9.710 14.144 14.708 1.00 96.06 188 TRP A C 1
ATOM 1472 O O . TRP A 1 188 ? -9.335 14.951 13.858 1.00 96.06 188 TRP A O 1
ATOM 1482 N N . PRO A 1 189 ? -8.922 13.116 15.078 1.00 90.44 189 PRO A N 1
ATOM 1483 C CA . PRO A 1 189 ? -7.507 13.057 14.702 1.00 90.44 189 PRO A CA 1
ATOM 1484 C C . PRO A 1 189 ? -7.256 12.612 13.251 1.00 90.44 189 PRO A C 1
ATOM 1486 O O . PRO A 1 189 ? -6.208 12.935 12.695 1.00 90.44 189 PRO A O 1
ATOM 1489 N N . ASP A 1 190 ? -8.173 11.853 12.641 1.00 89.88 190 ASP A N 1
ATOM 1490 C CA . ASP A 1 190 ? -8.053 11.373 11.257 1.00 89.88 190 ASP A CA 1
ATOM 1491 C C . ASP A 1 190 ? -9.439 11.079 10.663 1.00 89.88 190 ASP A C 1
ATOM 1493 O O . ASP A 1 190 ? -10.172 10.228 11.167 1.00 89.88 190 ASP A O 1
ATOM 1497 N N . ASP A 1 191 ? -9.790 11.750 9.564 1.00 88.06 191 ASP A N 1
ATOM 1498 C CA . ASP A 1 191 ? -11.072 11.569 8.864 1.00 88.06 191 ASP A CA 1
ATOM 1499 C C . ASP A 1 191 ? -11.281 10.152 8.304 1.00 88.06 191 ASP A C 1
ATOM 1501 O O . ASP A 1 191 ? -12.404 9.768 7.989 1.00 88.06 191 ASP A O 1
ATOM 1505 N N . ASN A 1 192 ? -10.218 9.354 8.175 1.00 90.25 192 ASN A N 1
ATOM 1506 C CA . ASN A 1 192 ? -10.279 7.955 7.756 1.00 90.25 192 ASN A CA 1
ATOM 1507 C C . ASN A 1 192 ? -10.058 6.986 8.931 1.00 90.25 192 ASN A C 1
ATOM 1509 O O . ASN A 1 192 ? -9.415 5.938 8.793 1.00 90.25 192 ASN A O 1
ATOM 1513 N N . MET A 1 193 ? -10.560 7.342 10.107 1.00 93.31 193 MET A N 1
ATOM 1514 C CA . MET A 1 193 ? -10.455 6.526 11.306 1.00 93.31 193 MET A CA 1
ATOM 1515 C C . MET A 1 193 ? -11.782 6.483 12.055 1.00 93.31 193 MET A C 1
ATOM 1517 O O . MET A 1 193 ? -12.408 7.520 12.280 1.00 93.31 193 MET A O 1
ATOM 1521 N N . LYS A 1 194 ? -12.137 5.283 12.517 1.00 97.31 194 LYS A N 1
ATOM 1522 C CA . LYS A 1 194 ? -13.117 5.076 13.579 1.00 97.31 194 LYS A CA 1
ATOM 1523 C C . LYS A 1 194 ? -12.451 4.578 14.852 1.00 97.31 194 LYS A C 1
ATOM 1525 O O . LYS A 1 194 ? -11.391 3.954 14.806 1.00 97.31 194 LYS A O 1
ATOM 1530 N N . GLN A 1 195 ? -13.093 4.827 15.983 1.00 98.25 195 GLN A N 1
ATOM 1531 C CA . GLN A 1 195 ? -12.618 4.392 17.293 1.00 98.25 195 GLN A CA 1
ATOM 1532 C C . GLN A 1 195 ? -13.503 3.293 17.872 1.00 98.25 195 GLN A C 1
ATOM 1534 O O . GLN A 1 195 ? -14.729 3.371 17.817 1.00 98.25 195 GLN A O 1
ATOM 1539 N N . VAL A 1 196 ? -12.868 2.298 18.480 1.00 98.31 196 VAL A N 1
ATOM 1540 C CA . VAL A 1 196 ? -13.487 1.448 19.493 1.00 98.31 196 VAL A CA 1
ATOM 1541 C C . VAL A 1 196 ? -13.306 2.153 20.828 1.00 98.31 196 VAL A C 1
ATOM 1543 O O . VAL A 1 196 ? -12.173 2.428 21.231 1.00 98.31 196 VAL A O 1
ATOM 1546 N N . ILE A 1 197 ? -14.414 2.487 21.484 1.00 98.25 197 ILE A N 1
ATOM 1547 C CA . ILE A 1 197 ? -14.397 3.321 22.688 1.00 98.25 197 ILE A CA 1
ATOM 1548 C C . ILE A 1 197 ? -14.693 2.528 23.952 1.00 98.25 197 ILE A C 1
ATOM 1550 O O . ILE A 1 197 ? -15.604 1.704 24.006 1.00 98.25 197 ILE A O 1
ATOM 1554 N N . SER A 1 198 ? -13.937 2.822 25.001 1.00 97.81 198 SER A N 1
ATOM 1555 C CA . SER A 1 198 ? -14.134 2.264 26.330 1.00 97.81 198 SER A CA 1
ATOM 1556 C C . SER A 1 198 ? -14.012 3.341 27.404 1.00 97.81 198 SER A C 1
ATOM 1558 O O . SER A 1 198 ? -13.444 4.414 27.181 1.00 97.81 198 SER A O 1
ATOM 1560 N N . PHE A 1 199 ? -14.567 3.088 28.587 1.00 97.25 199 PHE A N 1
ATOM 1561 C CA . PHE A 1 199 ? -14.502 4.073 29.660 1.00 97.25 199 PHE A CA 1
ATOM 1562 C C . PHE A 1 199 ? -13.083 4.206 30.227 1.00 97.25 199 PHE A C 1
ATOM 1564 O O . PHE A 1 199 ? -12.394 3.214 30.496 1.00 97.25 199 PHE A O 1
ATOM 1571 N N . ALA A 1 200 ? -12.653 5.451 30.456 1.00 94.31 200 ALA A N 1
ATOM 1572 C CA . ALA A 1 200 ? -11.464 5.719 31.260 1.00 94.31 200 ALA A CA 1
ATOM 1573 C C . ALA A 1 200 ? -11.642 5.181 32.690 1.00 94.31 200 ALA A C 1
ATOM 1575 O O . ALA A 1 200 ? -12.760 4.977 33.157 1.00 94.31 200 ALA A O 1
ATOM 1576 N N . ASN A 1 201 ? -10.530 4.970 33.399 1.00 92.94 201 ASN A N 1
ATOM 1577 C CA . ASN A 1 201 ? -10.512 4.311 34.708 1.00 92.94 201 ASN A CA 1
ATOM 1578 C C . ASN A 1 201 ? -11.101 5.176 35.848 1.00 92.94 201 ASN A C 1
ATOM 1580 O O . ASN A 1 201 ? -10.374 5.668 36.711 1.00 92.94 201 ASN A O 1
ATOM 1584 N N . ILE A 1 202 ? -12.421 5.364 35.830 1.00 92.94 202 ILE A N 1
ATOM 1585 C CA . ILE A 1 202 ? -13.254 5.986 36.866 1.00 92.94 202 ILE A CA 1
ATOM 1586 C C . ILE A 1 202 ? -14.418 5.024 37.125 1.00 92.94 202 ILE A C 1
ATOM 1588 O O . ILE A 1 202 ? -15.577 5.296 36.817 1.00 92.94 202 ILE A O 1
ATOM 1592 N N . ASN A 1 203 ? -14.078 3.835 37.622 1.00 93.62 203 ASN A N 1
ATOM 1593 C CA . ASN A 1 203 ? -15.034 2.740 37.754 1.00 93.62 203 ASN A CA 1
ATOM 1594 C C . ASN A 1 203 ? -15.938 2.947 38.980 1.00 93.62 203 ASN A C 1
ATOM 1596 O O . ASN A 1 203 ? -15.417 3.219 40.063 1.00 93.62 203 ASN A O 1
ATOM 1600 N N . PRO A 1 204 ? -17.265 2.748 38.875 1.00 94.69 204 PRO A N 1
ATOM 1601 C CA . PRO A 1 204 ? -18.198 2.952 39.989 1.00 94.69 204 PRO A CA 1
ATOM 1602 C C . PRO A 1 204 ? -17.858 2.165 41.262 1.00 94.69 204 PRO A C 1
ATOM 1604 O O . PRO A 1 204 ? -18.045 2.642 42.379 1.00 94.69 204 PRO A O 1
ATOM 1607 N N . GLU A 1 205 ? -17.331 0.958 41.096 1.00 93.94 205 GLU A N 1
ATOM 1608 C CA . GLU A 1 205 ? -16.944 0.043 42.173 1.00 93.94 205 GLU A CA 1
ATOM 1609 C C . GLU A 1 205 ? -15.875 0.569 43.143 1.00 93.94 205 GLU A C 1
ATOM 1611 O O . GLU A 1 205 ? -15.775 0.059 44.257 1.00 93.94 205 GLU A O 1
ATOM 1616 N N . ASP A 1 206 ? -15.106 1.590 42.753 1.00 92.38 206 ASP A N 1
ATOM 1617 C CA . ASP A 1 206 ? -14.130 2.249 43.627 1.00 92.38 206 ASP A CA 1
ATOM 1618 C C . ASP A 1 206 ? -14.760 3.329 44.530 1.00 92.38 206 ASP A C 1
ATOM 1620 O O . ASP A 1 206 ? -14.079 3.851 45.417 1.00 92.38 206 ASP A O 1
ATOM 1624 N N . PHE A 1 207 ? -16.034 3.678 44.309 1.00 92.75 207 PHE A N 1
ATOM 1625 C CA . PHE A 1 207 ? -16.709 4.805 44.969 1.00 92.75 207 PHE A CA 1
ATOM 1626 C C . PHE A 1 207 ? -18.001 4.413 45.689 1.00 92.75 207 PHE A C 1
ATOM 1628 O O . PHE A 1 207 ? -18.368 5.062 46.667 1.00 92.75 207 PHE A O 1
ATOM 1635 N N . VAL A 1 208 ? -18.707 3.378 45.226 1.00 95.19 208 VAL A N 1
ATOM 1636 C CA . VAL A 1 208 ? -20.031 3.008 45.752 1.00 95.19 208 VAL A CA 1
ATOM 1637 C C . VAL A 1 208 ? -20.177 1.509 46.018 1.00 95.19 208 VAL A C 1
ATOM 1639 O O . VAL A 1 208 ? -19.382 0.686 45.564 1.00 95.19 208 VAL A O 1
ATOM 1642 N N . GLY A 1 209 ? -21.230 1.144 46.756 1.00 96.12 209 GLY A N 1
ATOM 1643 C CA . GLY A 1 209 ? -21.540 -0.249 47.079 1.00 96.12 209 GLY A CA 1
ATOM 1644 C C . GLY A 1 209 ? -21.930 -1.107 45.858 1.00 96.12 209 GLY A C 1
ATOM 1645 O O . GLY A 1 209 ? -22.308 -0.557 44.818 1.00 96.12 209 GLY A O 1
ATOM 1646 N N . PRO A 1 210 ? -21.895 -2.451 45.982 1.00 96.06 210 PRO A N 1
ATOM 1647 C CA . PRO A 1 210 ? -22.053 -3.400 44.870 1.00 96.06 210 PRO A CA 1
ATOM 1648 C C . PRO A 1 210 ? -23.279 -3.179 43.974 1.00 96.06 210 PRO A C 1
ATOM 1650 O O . PRO A 1 210 ? -23.171 -3.197 42.749 1.00 96.06 210 PRO A O 1
ATOM 1653 N N . ASP A 1 211 ? -24.458 -2.948 44.553 1.00 97.06 211 ASP A N 1
ATOM 1654 C CA . ASP A 1 211 ? -25.695 -2.782 43.773 1.00 97.06 211 ASP A CA 1
ATOM 1655 C C . ASP A 1 211 ? -25.745 -1.447 43.032 1.00 97.06 211 ASP A C 1
ATOM 1657 O O . ASP A 1 211 ? -26.275 -1.348 41.923 1.00 97.06 211 ASP A O 1
ATOM 1661 N N . GLN A 1 212 ? -25.191 -0.399 43.641 1.00 97.38 212 GLN A N 1
ATOM 1662 C CA . GLN A 1 212 ? -25.120 0.914 43.018 1.00 97.38 212 GLN A CA 1
ATOM 1663 C C . GLN A 1 212 ? -24.069 0.926 41.905 1.00 97.38 212 GLN A C 1
ATOM 1665 O O . GLN A 1 212 ? -24.342 1.469 40.836 1.00 97.38 212 GLN A O 1
ATOM 1670 N N . ALA A 1 213 ? -22.921 0.275 42.118 1.00 97.06 213 ALA A N 1
ATOM 1671 C CA . ALA A 1 213 ? -21.882 0.113 41.106 1.00 97.06 213 ALA A CA 1
ATOM 1672 C C . ALA A 1 213 ? -22.421 -0.624 39.875 1.00 97.06 213 ALA A C 1
ATOM 1674 O O . ALA A 1 213 ? -22.272 -0.136 38.758 1.00 97.06 213 ALA A O 1
ATOM 1675 N N . ALA A 1 21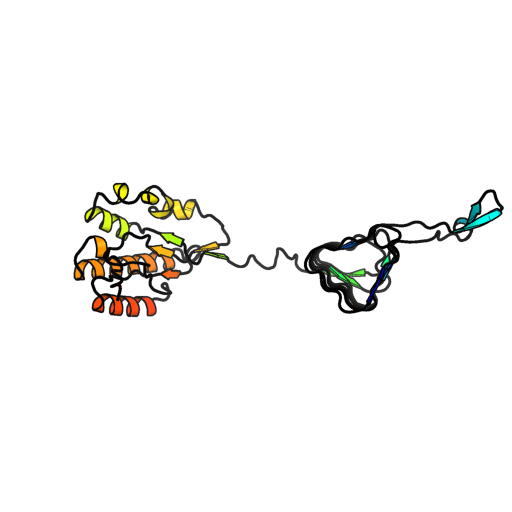4 ? -23.143 -1.731 40.079 1.00 97.50 214 ALA A N 1
ATOM 1676 C CA . ALA A 1 214 ? -23.789 -2.476 39.000 1.00 97.50 214 ALA A CA 1
ATOM 1677 C C . ALA A 1 214 ? -24.810 -1.633 38.220 1.00 97.50 214 ALA A C 1
ATOM 1679 O O . ALA A 1 214 ? -24.825 -1.657 36.991 1.00 97.50 214 ALA A O 1
ATOM 1680 N N . LYS A 1 215 ? -25.640 -0.841 38.912 1.00 97.69 215 LYS A N 1
ATOM 1681 C CA . LYS A 1 215 ? -26.604 0.065 38.261 1.00 97.69 215 LYS A CA 1
ATOM 1682 C C . LYS A 1 215 ? -25.920 1.166 37.451 1.00 97.69 215 LYS A C 1
ATOM 1684 O O . LYS A 1 215 ? -26.428 1.533 36.396 1.00 97.69 215 LYS A O 1
ATOM 1689 N N . LEU A 1 216 ? -24.811 1.715 37.947 1.00 97.69 216 LEU A N 1
ATOM 1690 C CA . LEU A 1 216 ? -24.033 2.733 37.236 1.00 97.69 216 LEU A CA 1
ATOM 1691 C C . LEU A 1 216 ? -23.336 2.139 36.012 1.00 97.69 216 LEU A C 1
ATOM 1693 O O . LEU A 1 216 ? -23.388 2.752 34.953 1.00 97.69 216 LEU A O 1
ATOM 1697 N N . ALA A 1 217 ? -22.782 0.931 36.133 1.00 97.56 217 ALA A N 1
ATOM 1698 C CA . ALA A 1 217 ? -22.181 0.208 35.019 1.00 97.56 217 ALA A CA 1
ATOM 1699 C C . ALA A 1 217 ? -23.190 -0.105 33.907 1.00 97.56 217 ALA A C 1
ATOM 1701 O O . ALA A 1 217 ? -22.944 0.202 32.744 1.00 97.56 217 ALA A O 1
ATOM 1702 N N . ASP A 1 218 ? -24.368 -0.628 34.261 1.00 97.44 218 ASP A N 1
ATOM 1703 C CA . ASP A 1 218 ? -25.445 -0.900 33.298 1.00 97.44 218 ASP A CA 1
ATOM 1704 C C . ASP A 1 218 ? -25.913 0.373 32.576 1.00 97.44 218 ASP A C 1
ATOM 1706 O O . ASP A 1 218 ? -26.157 0.351 31.373 1.00 97.44 218 ASP A O 1
ATOM 1710 N N . LYS A 1 219 ? -26.021 1.496 33.299 1.00 97.69 219 LYS A N 1
ATOM 1711 C CA . LYS A 1 219 ? -26.390 2.793 32.713 1.00 97.69 219 LYS A CA 1
ATOM 1712 C C . LYS A 1 219 ? -25.294 3.363 31.816 1.00 97.69 219 LYS A C 1
ATOM 1714 O O . LYS A 1 219 ? -25.614 3.819 30.727 1.00 97.69 219 LYS A O 1
ATOM 1719 N N . GLY A 1 220 ? -24.032 3.298 32.241 1.00 97.81 220 GLY A N 1
ATOM 1720 C CA . GLY A 1 220 ? -22.896 3.739 31.430 1.00 97.81 220 GLY A CA 1
ATOM 1721 C C . GLY A 1 220 ? -22.773 2.935 30.136 1.00 97.81 220 GLY A C 1
ATOM 1722 O O . GLY A 1 220 ? -22.552 3.508 29.078 1.00 97.81 220 GLY A O 1
ATOM 1723 N N . ASN A 1 221 ? -23.009 1.622 30.182 1.00 98.12 221 ASN A N 1
ATOM 1724 C CA . ASN A 1 221 ? -22.993 0.782 28.980 1.00 98.12 221 ASN A CA 1
ATOM 1725 C C . ASN A 1 221 ? -24.120 1.120 27.999 1.00 98.12 221 ASN A C 1
ATOM 1727 O O . ASN A 1 221 ? -23.901 1.058 26.794 1.00 98.12 221 ASN A O 1
ATOM 1731 N N . LYS A 1 222 ? -25.304 1.494 28.499 1.00 98.06 222 LYS A N 1
ATOM 1732 C CA . LYS A 1 222 ? -26.412 1.964 27.653 1.00 98.06 222 LYS A CA 1
ATOM 1733 C C . LYS A 1 222 ? -26.073 3.277 26.961 1.00 98.06 222 LYS A C 1
ATOM 1735 O O . LYS A 1 222 ? -26.222 3.360 25.751 1.00 98.06 222 LYS A O 1
ATOM 1740 N N . GLU A 1 223 ? -25.548 4.246 27.709 1.00 98.25 223 GLU A N 1
ATOM 1741 C CA . GLU A 1 223 ? -25.085 5.515 27.138 1.00 98.25 223 GLU A CA 1
ATOM 1742 C C . GLU A 1 223 ? -23.989 5.277 26.086 1.00 98.25 223 GLU A C 1
ATOM 1744 O O . GLU A 1 223 ? -24.019 5.856 25.007 1.00 98.25 223 GLU A O 1
ATOM 1749 N N . LEU A 1 224 ? -23.053 4.360 26.352 1.00 98.31 224 LEU A N 1
ATOM 1750 C CA . LEU A 1 224 ? -22.007 3.988 25.398 1.00 98.31 224 LEU A CA 1
ATOM 1751 C C . LEU A 1 224 ? -22.576 3.408 24.102 1.00 98.31 224 LEU A C 1
ATOM 1753 O O . LEU A 1 224 ? -22.154 3.813 23.021 1.00 98.31 224 LEU A O 1
ATOM 1757 N N . ALA A 1 225 ? -23.536 2.489 24.201 1.00 98.19 225 ALA A N 1
ATOM 1758 C CA . ALA A 1 225 ? -24.196 1.905 23.039 1.00 98.19 225 ALA A CA 1
ATOM 1759 C C . ALA A 1 225 ? -24.992 2.951 22.236 1.00 98.19 225 ALA A C 1
ATOM 1761 O O . ALA A 1 225 ? -24.951 2.940 21.006 1.00 98.19 225 ALA A O 1
ATOM 1762 N N . GLU A 1 226 ? -25.678 3.872 22.918 1.00 98.19 226 GLU A N 1
ATOM 1763 C CA . GLU A 1 226 ? -26.410 4.984 22.299 1.00 98.19 226 GLU A CA 1
ATOM 1764 C C . GLU A 1 226 ? -25.464 5.909 21.523 1.00 98.19 226 GLU A C 1
ATOM 1766 O O . GLU A 1 226 ? -25.698 6.157 20.342 1.00 98.19 226 GLU A O 1
ATOM 1771 N N . ILE A 1 227 ? -24.340 6.315 22.120 1.00 98.00 227 ILE A N 1
ATOM 1772 C CA . ILE A 1 227 ? -23.344 7.177 21.466 1.00 98.00 227 ILE A CA 1
ATOM 1773 C C . ILE A 1 227 ? -22.688 6.503 20.258 1.00 98.00 227 ILE A C 1
ATOM 1775 O O . ILE A 1 227 ? -22.497 7.145 19.225 1.00 98.00 227 ILE A O 1
ATOM 1779 N N . VAL A 1 228 ? -22.368 5.208 20.344 1.00 98.12 228 VAL A N 1
ATOM 1780 C CA . VAL A 1 228 ? -21.855 4.447 19.190 1.00 98.12 228 VAL A CA 1
ATOM 1781 C C . VAL A 1 228 ? -22.876 4.439 18.056 1.00 98.12 228 VAL A C 1
ATOM 1783 O O . VAL A 1 228 ? -22.519 4.655 16.900 1.00 98.12 228 VAL A O 1
ATOM 1786 N N . LYS A 1 229 ? -24.152 4.222 18.381 1.00 97.94 229 LYS A N 1
ATOM 1787 C CA . LYS A 1 229 ? -25.233 4.190 17.397 1.00 97.94 229 LYS A CA 1
ATOM 1788 C C . LYS A 1 229 ? -25.465 5.556 16.744 1.00 97.94 229 LYS A C 1
ATOM 1790 O O . LYS A 1 229 ? -25.678 5.616 15.535 1.00 97.94 229 LYS A O 1
ATOM 1795 N N . GLU A 1 230 ? -25.458 6.632 17.526 1.00 97.88 230 GLU A N 1
ATOM 1796 C CA . GLU A 1 230 ? -25.691 8.001 17.046 1.00 97.88 230 GLU A CA 1
ATOM 1797 C C . GLU A 1 230 ? -24.538 8.526 16.185 1.00 97.88 230 GLU A C 1
ATOM 1799 O O . GLU A 1 230 ? -24.775 9.228 15.203 1.00 97.88 230 GLU A O 1
ATOM 1804 N N . HIS A 1 231 ? -23.305 8.122 16.497 1.00 97.44 231 HIS A N 1
ATOM 1805 C CA . HIS A 1 231 ? -22.091 8.544 15.800 1.00 97.44 231 HIS A CA 1
ATOM 1806 C C . HIS A 1 231 ? -21.379 7.363 15.128 1.00 97.44 231 HIS A C 1
ATOM 1808 O O . HIS A 1 231 ? -20.158 7.214 15.228 1.00 97.44 231 HIS A O 1
ATOM 1814 N N . ALA A 1 232 ? -22.137 6.513 14.426 1.00 96.31 232 ALA A N 1
ATOM 1815 C CA . ALA A 1 232 ? -21.624 5.303 13.772 1.00 96.31 232 ALA A CA 1
ATOM 1816 C C . ALA A 1 232 ? -20.590 5.582 12.658 1.00 96.31 232 ALA A C 1
ATOM 1818 O O . ALA A 1 232 ? -19.907 4.669 12.184 1.00 96.31 232 ALA A O 1
ATOM 1819 N N . ASP A 1 233 ? -20.464 6.833 12.209 1.00 94.50 233 ASP A N 1
ATOM 1820 C CA . ASP A 1 233 ? -19.416 7.302 11.301 1.00 94.50 233 ASP A CA 1
ATOM 1821 C C . ASP A 1 233 ? -18.066 7.523 12.008 1.00 94.50 233 ASP A C 1
ATOM 1823 O O . ASP A 1 233 ? -17.025 7.445 11.356 1.00 94.50 233 ASP A O 1
ATOM 1827 N N . LYS A 1 234 ? -18.072 7.741 13.330 1.00 97.25 234 LYS A N 1
ATOM 1828 C CA . LYS A 1 234 ? -16.889 8.012 14.166 1.00 97.25 234 LYS A CA 1
ATOM 1829 C C . LYS A 1 234 ? -16.529 6.859 15.094 1.00 97.25 234 LYS A C 1
ATOM 1831 O O . LYS A 1 234 ? -15.349 6.554 15.269 1.00 97.25 234 LYS A O 1
ATOM 1836 N N . PHE A 1 235 ? -17.519 6.202 15.681 1.00 97.94 235 PHE A N 1
ATOM 1837 C CA . PHE A 1 235 ? -17.317 5.076 16.585 1.00 97.94 235 PHE A CA 1
ATOM 1838 C C . PHE A 1 235 ? -17.743 3.783 15.908 1.00 97.94 235 PHE A C 1
ATOM 1840 O O . PHE A 1 235 ? -18.818 3.698 15.324 1.00 97.94 235 PHE A O 1
ATOM 1847 N N . GLU A 1 236 ? -16.875 2.779 15.965 1.00 97.50 236 GLU A N 1
ATOM 1848 C CA . GLU A 1 236 ? -17.172 1.473 15.382 1.00 97.50 236 GLU A CA 1
ATOM 1849 C C . GLU A 1 236 ? -18.000 0.628 16.351 1.00 97.50 236 GLU A C 1
ATOM 1851 O O . GLU A 1 236 ? -19.052 0.124 15.980 1.00 97.50 236 GLU A O 1
ATOM 1856 N N . VAL A 1 237 ? -17.533 0.502 17.596 1.00 98.19 237 VAL A N 1
ATOM 1857 C CA . VAL A 1 237 ? -18.178 -0.262 18.674 1.00 98.19 237 VAL A CA 1
ATOM 1858 C C . VAL A 1 237 ? -17.707 0.240 20.043 1.00 98.19 237 VAL A C 1
ATOM 1860 O O . VAL A 1 237 ? -16.645 0.854 20.170 1.00 98.19 237 VAL A O 1
ATOM 1863 N N . GLY A 1 238 ? -18.484 -0.043 21.083 1.00 98.00 238 GLY A N 1
ATOM 1864 C CA . GLY A 1 238 ? -18.135 0.209 22.476 1.00 98.00 238 GLY A CA 1
ATOM 1865 C C . GLY A 1 238 ? -17.628 -1.040 23.202 1.00 98.00 238 GLY A C 1
ATOM 1866 O O . GLY A 1 238 ? -17.954 -2.177 22.852 1.00 98.00 238 GLY A O 1
ATOM 1867 N N . VAL A 1 239 ? -16.852 -0.830 24.262 1.00 98.31 239 VAL A N 1
ATOM 1868 C CA . VAL A 1 239 ? -16.447 -1.869 25.216 1.00 98.31 239 VAL A CA 1
ATOM 1869 C C . VAL A 1 239 ? -17.075 -1.552 26.570 1.00 98.31 239 VAL A C 1
ATOM 1871 O O . VAL A 1 239 ? -16.748 -0.548 27.205 1.00 98.31 239 VAL A O 1
ATOM 1874 N N . GLY A 1 240 ? -17.991 -2.412 27.010 1.00 97.00 240 GLY A N 1
ATOM 1875 C CA . GLY A 1 240 ? -18.759 -2.217 28.233 1.00 97.00 240 GLY A CA 1
ATOM 1876 C C . GLY A 1 240 ? -17.902 -2.285 29.498 1.00 97.00 240 GLY A C 1
ATOM 1877 O O . GLY A 1 240 ? -16.936 -3.040 29.585 1.00 97.00 240 GLY A O 1
ATOM 1878 N N . MET A 1 241 ? -18.271 -1.520 30.517 1.00 96.38 241 MET A N 1
ATOM 1879 C CA . MET A 1 241 ? -17.721 -1.642 31.862 1.00 96.38 241 MET A CA 1
ATOM 1880 C C . MET A 1 241 ? -18.443 -2.737 32.657 1.00 96.38 241 MET A C 1
ATOM 1882 O O . MET A 1 241 ? -19.619 -3.031 32.425 1.00 96.38 241 MET A O 1
ATOM 1886 N N . LEU A 1 242 ? -17.745 -3.308 33.634 1.00 97.12 242 LEU A N 1
ATOM 1887 C CA . LEU A 1 242 ? -18.295 -4.245 34.613 1.00 97.12 242 LEU A CA 1
ATOM 1888 C C . LEU A 1 242 ? -18.263 -3.606 36.005 1.00 97.12 242 LEU A C 1
ATOM 1890 O O . LEU A 1 242 ? -17.546 -2.634 36.223 1.00 97.12 242 LEU A O 1
ATOM 1894 N N . ALA A 1 243 ? -19.040 -4.156 36.938 1.00 96.50 243 ALA A N 1
ATOM 1895 C CA . ALA A 1 243 ? -19.016 -3.771 38.346 1.00 96.50 243 ALA A CA 1
ATOM 1896 C C . ALA A 1 243 ? -18.410 -4.916 39.157 1.00 96.50 243 ALA A C 1
ATOM 1898 O O . ALA A 1 243 ? -19.107 -5.805 39.649 1.00 96.50 243 ALA A O 1
ATOM 1899 N N . MET A 1 244 ? -17.092 -4.934 39.278 1.00 95.62 244 MET A N 1
ATOM 1900 C CA . MET A 1 244 ? -16.346 -6.092 39.768 1.00 95.62 244 MET A CA 1
ATOM 1901 C C . MET A 1 244 ? -16.443 -6.291 41.288 1.00 95.62 244 MET A C 1
ATOM 1903 O O . MET A 1 244 ? -16.043 -7.336 41.796 1.00 95.62 244 MET A O 1
ATOM 1907 N N . ASN A 1 245 ? -17.035 -5.341 42.023 1.00 94.88 245 ASN A N 1
ATOM 1908 C CA . ASN A 1 245 ? -17.508 -5.561 43.396 1.00 94.88 245 ASN A CA 1
ATOM 1909 C C . ASN A 1 245 ? -18.855 -6.312 43.463 1.00 94.88 245 ASN A C 1
ATOM 1911 O O . ASN A 1 245 ? -19.311 -6.633 44.559 1.00 94.88 245 ASN A O 1
ATOM 1915 N N . ASN A 1 246 ? -19.484 -6.607 42.319 1.00 96.94 246 ASN A N 1
ATOM 1916 C CA . ASN A 1 246 ? -20.735 -7.349 42.183 1.00 96.94 246 ASN A CA 1
ATOM 1917 C C . ASN A 1 246 ? -20.649 -8.353 41.017 1.00 96.94 246 ASN A C 1
ATOM 1919 O O . ASN A 1 246 ? -21.127 -8.104 39.907 1.00 96.94 246 ASN A O 1
ATOM 1923 N N . ILE A 1 247 ? -20.017 -9.503 41.266 1.00 95.50 247 ILE A N 1
ATOM 1924 C CA . ILE A 1 247 ? -19.791 -10.530 40.235 1.00 95.50 247 ILE A CA 1
ATOM 1925 C C . ILE A 1 247 ? -21.100 -11.051 39.614 1.00 95.50 247 ILE A C 1
ATOM 1927 O O . ILE A 1 247 ? -21.175 -11.070 38.384 1.00 95.50 247 ILE A O 1
ATOM 1931 N N . PRO A 1 248 ? -22.152 -11.409 40.383 1.00 97.50 248 PRO A N 1
ATOM 1932 C CA . PRO A 1 248 ? -23.410 -11.864 39.789 1.00 97.50 248 PRO A CA 1
ATOM 1933 C C . PRO A 1 248 ? -24.038 -10.820 38.859 1.00 97.50 248 PRO A C 1
ATOM 1935 O O . PRO A 1 248 ? -24.433 -11.146 37.741 1.00 97.50 248 PRO A O 1
ATOM 1938 N N . ALA A 1 249 ? -24.066 -9.547 39.268 1.00 96.81 249 ALA A N 1
ATOM 1939 C CA . ALA A 1 249 ? -24.579 -8.484 38.410 1.00 96.81 249 ALA A CA 1
ATOM 1940 C C . ALA A 1 249 ? -23.699 -8.259 37.170 1.00 96.81 249 ALA A C 1
ATOM 1942 O O . ALA A 1 249 ? -24.227 -8.010 36.090 1.00 96.81 249 ALA A O 1
ATOM 1943 N N . SER A 1 250 ? -22.377 -8.395 37.295 1.00 97.19 250 SER A N 1
ATOM 1944 C CA . SER A 1 250 ? -21.450 -8.279 36.164 1.00 97.19 250 SER A CA 1
ATOM 1945 C C . SER A 1 250 ? -21.641 -9.371 35.114 1.00 97.19 250 SER A C 1
ATOM 1947 O O . SER A 1 250 ? -21.519 -9.080 33.928 1.00 97.19 250 SER A O 1
ATOM 1949 N N . LEU A 1 251 ? -22.005 -10.594 35.511 1.00 96.88 251 LEU A N 1
ATOM 1950 C CA . LEU A 1 251 ? -22.371 -11.647 34.556 1.00 96.88 251 LEU A CA 1
ATOM 1951 C C . LEU A 1 251 ? -23.619 -11.255 33.753 1.00 96.88 251 LEU A C 1
ATOM 1953 O O . LEU A 1 251 ? -23.614 -11.344 32.529 1.00 96.88 251 LEU A O 1
ATOM 1957 N N . HIS A 1 252 ? -24.642 -10.711 34.418 1.00 97.00 252 HIS A N 1
ATOM 1958 C CA . HIS A 1 252 ? -25.828 -10.197 33.730 1.00 97.00 252 HIS A CA 1
ATOM 1959 C C . HIS A 1 252 ? -25.524 -8.998 32.822 1.00 97.00 252 HIS A C 1
ATOM 1961 O O . HIS A 1 252 ? -26.139 -8.853 31.768 1.00 97.00 252 HIS A O 1
ATOM 1967 N N . ILE A 1 253 ? -24.591 -8.124 33.213 1.00 97.06 253 ILE A N 1
ATOM 1968 C CA . ILE A 1 253 ? -24.125 -7.024 32.359 1.00 97.06 253 ILE A CA 1
ATOM 1969 C C . ILE A 1 253 ? -23.420 -7.585 31.121 1.00 97.06 253 ILE A C 1
ATOM 1971 O O . ILE A 1 253 ? -23.680 -7.114 30.018 1.00 97.06 253 ILE A O 1
ATOM 1975 N N . LEU A 1 254 ? -22.579 -8.609 31.277 1.00 96.50 254 LEU A N 1
ATOM 1976 C CA . LEU A 1 254 ? -21.877 -9.241 30.162 1.00 96.50 254 LEU A CA 1
ATOM 1977 C C . LEU A 1 254 ? -22.849 -9.873 29.154 1.00 96.50 254 LEU A C 1
ATOM 1979 O O . LEU A 1 254 ? -22.653 -9.723 27.949 1.00 96.50 254 LEU A O 1
ATOM 1983 N N . ASP A 1 255 ? -23.922 -10.511 29.628 1.00 97.19 255 ASP A N 1
ATOM 1984 C CA . ASP A 1 255 ? -24.977 -11.045 28.756 1.00 97.19 255 ASP A CA 1
ATOM 1985 C C . ASP A 1 255 ? -25.657 -9.939 27.935 1.00 97.19 255 ASP A C 1
ATOM 1987 O O . ASP A 1 255 ? -25.920 -10.122 26.747 1.00 97.19 255 ASP A O 1
ATOM 1991 N N . LYS A 1 256 ? -25.896 -8.766 28.539 1.00 96.25 256 LYS A N 1
ATOM 1992 C CA . LYS A 1 256 ? -26.447 -7.601 27.828 1.00 96.25 256 LYS A CA 1
ATOM 1993 C C . LYS A 1 256 ? -25.462 -7.029 26.815 1.00 96.25 256 LYS A C 1
ATOM 1995 O O . LYS A 1 256 ? -25.862 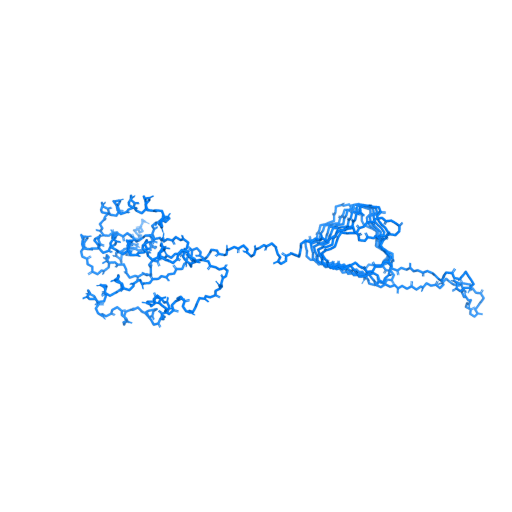-6.759 25.692 1.00 96.25 256 LYS A O 1
ATOM 2000 N N . VAL A 1 257 ? -24.191 -6.886 27.194 1.00 96.12 257 VAL A N 1
ATOM 2001 C CA . VAL A 1 257 ? -23.110 -6.436 26.301 1.00 96.12 257 VAL A CA 1
ATOM 2002 C C . VAL A 1 257 ? -23.026 -7.341 25.075 1.00 96.12 257 VAL A C 1
ATOM 2004 O O . VAL A 1 257 ? -22.951 -6.850 23.960 1.00 96.12 257 VAL A O 1
ATOM 2007 N N . LYS A 1 258 ? -23.106 -8.661 25.267 1.00 94.19 258 LYS A N 1
ATOM 2008 C CA . LYS A 1 258 ? -23.102 -9.639 24.174 1.00 94.19 258 LYS A CA 1
ATOM 2009 C C . LYS A 1 258 ? -24.323 -9.522 23.251 1.00 94.19 258 LYS A C 1
ATOM 2011 O O . LYS A 1 258 ? -24.233 -9.894 22.084 1.00 94.19 258 LYS A O 1
ATOM 2016 N N . ALA A 1 259 ? -25.467 -9.092 23.778 1.00 96.56 259 ALA A N 1
ATOM 2017 C CA . ALA A 1 259 ? -26.714 -8.978 23.026 1.00 96.56 259 ALA A CA 1
ATOM 2018 C C . ALA A 1 259 ? -26.861 -7.643 22.271 1.00 96.56 259 ALA A C 1
ATOM 2020 O O . ALA A 1 259 ? -27.708 -7.554 21.381 1.00 96.56 259 ALA A O 1
ATOM 2021 N N . ASP A 1 260 ? -26.077 -6.617 22.615 1.00 97.00 260 ASP A N 1
ATOM 2022 C CA . ASP A 1 260 ? -26.137 -5.294 21.988 1.00 97.00 260 ASP A CA 1
ATOM 2023 C C . ASP A 1 260 ? -25.199 -5.220 20.768 1.00 97.00 260 ASP A C 1
ATOM 2025 O O . ASP A 1 260 ? -23.995 -5.413 20.921 1.00 97.00 260 ASP A O 1
ATOM 2029 N N . PRO A 1 261 ? -25.694 -4.911 19.554 1.00 97.12 261 PRO A N 1
ATOM 2030 C CA . PRO A 1 261 ? -24.853 -4.838 18.357 1.00 97.12 261 PRO A CA 1
ATOM 2031 C C . PRO A 1 261 ? -23.831 -3.690 18.379 1.00 97.12 261 PRO A C 1
ATOM 2033 O O . PRO A 1 261 ? -22.907 -3.697 17.570 1.00 97.12 261 PRO A O 1
ATOM 2036 N N . ASN A 1 262 ? -23.985 -2.708 19.272 1.00 98.00 262 ASN A N 1
ATOM 2037 C CA . ASN A 1 262 ? -23.078 -1.566 19.392 1.00 98.00 262 ASN A CA 1
ATOM 2038 C C . ASN A 1 262 ? -21.954 -1.814 20.405 1.00 98.00 262 ASN A C 1
ATOM 2040 O O . ASN A 1 262 ? -21.092 -0.953 20.580 1.00 98.00 262 ASN A O 1
ATOM 2044 N N . LEU A 1 263 ? -21.950 -2.964 21.084 1.00 97.50 263 LEU A N 1
ATOM 2045 C CA . LEU A 1 263 ? -20.935 -3.338 22.061 1.00 97.50 263 LEU A CA 1
ATOM 2046 C C . LEU A 1 263 ? -20.251 -4.641 21.631 1.00 97.50 263 LEU A C 1
ATOM 2048 O O . LEU A 1 263 ? -20.899 -5.590 21.205 1.00 97.50 263 LEU A O 1
ATOM 2052 N N . VAL A 1 264 ? -18.923 -4.706 21.744 1.00 94.81 264 VAL A N 1
ATOM 2053 C CA . VAL A 1 264 ? -18.133 -5.853 21.241 1.00 94.81 264 VAL A CA 1
ATOM 2054 C C . VAL A 1 264 ? -17.486 -6.686 22.347 1.00 94.81 264 VAL A C 1
ATOM 2056 O O . VAL A 1 264 ? -17.002 -7.793 22.117 1.00 94.81 264 VAL A O 1
ATOM 2059 N N . GLY A 1 265 ? -17.466 -6.172 23.573 1.00 94.00 265 GLY A N 1
ATOM 2060 C CA . GLY A 1 265 ? -16.827 -6.840 24.697 1.00 94.00 265 GLY A CA 1
ATOM 2061 C C . GLY A 1 265 ? -16.917 -6.029 25.975 1.00 94.00 265 GLY A C 1
ATOM 2062 O O . GLY A 1 265 ? -17.569 -4.987 26.015 1.00 94.00 265 GLY A O 1
ATOM 2063 N N . ALA A 1 266 ? -16.249 -6.513 27.018 1.00 95.25 266 ALA A N 1
ATOM 2064 C CA . ALA A 1 266 ? -16.192 -5.852 28.310 1.00 95.25 266 ALA A CA 1
ATOM 2065 C C . ALA A 1 266 ? -14.746 -5.577 28.735 1.00 95.25 266 ALA A C 1
ATOM 2067 O O . ALA A 1 266 ? -13.841 -6.369 28.463 1.00 95.25 266 ALA A O 1
ATOM 2068 N N . GLN A 1 267 ? -14.533 -4.455 29.415 1.00 95.69 267 GLN A N 1
ATOM 2069 C CA . GLN A 1 267 ? -13.229 -4.030 29.896 1.00 95.69 267 GLN A CA 1
ATOM 2070 C C . GLN A 1 267 ? -12.939 -4.636 31.268 1.00 95.69 267 GLN A C 1
ATOM 2072 O O . GLN A 1 267 ? -13.756 -4.576 32.186 1.00 95.69 267 GLN A O 1
ATOM 2077 N N . ILE A 1 268 ? -11.730 -5.170 31.410 1.00 93.69 268 ILE A N 1
ATOM 2078 C CA . ILE A 1 268 ? -11.145 -5.602 32.679 1.00 93.69 268 ILE A CA 1
ATOM 2079 C C . ILE A 1 268 ? -9.872 -4.799 32.931 1.00 93.69 268 ILE A C 1
ATOM 2081 O O . ILE A 1 268 ? -9.170 -4.428 31.988 1.00 93.69 268 ILE A O 1
ATOM 2085 N N . PHE A 1 269 ? -9.550 -4.539 34.194 1.00 90.44 269 PHE A N 1
ATOM 2086 C CA . PHE A 1 269 ? -8.312 -3.860 34.556 1.00 90.44 269 PHE A CA 1
ATOM 2087 C C . PHE A 1 269 ? -7.321 -4.844 35.169 1.00 90.44 269 PHE A C 1
ATOM 2089 O O . PHE A 1 269 ? -7.676 -5.899 35.692 1.00 90.44 269 PHE A O 1
ATOM 2096 N N . THR A 1 270 ? -6.039 -4.482 35.131 1.00 87.56 270 THR A N 1
ATOM 2097 C CA . THR A 1 270 ? -4.964 -5.293 35.728 1.00 87.56 270 THR A CA 1
ATOM 2098 C C . THR A 1 270 ? -5.133 -5.482 37.238 1.00 87.56 270 THR A C 1
ATOM 2100 O O . THR A 1 270 ? -4.583 -6.427 37.808 1.00 87.56 270 THR A O 1
ATOM 2103 N N . ARG A 1 271 ? -5.869 -4.575 37.896 1.00 83.94 271 ARG A N 1
ATOM 2104 C CA . ARG A 1 271 ? -6.255 -4.637 39.306 1.00 83.94 271 ARG A CA 1
ATOM 2105 C C . ARG A 1 271 ? -7.648 -4.060 39.497 1.00 83.94 271 ARG A C 1
ATOM 2107 O O . ARG A 1 271 ? -7.988 -3.057 38.883 1.00 83.94 271 ARG A O 1
ATOM 2114 N N . GLN A 1 272 ? -8.366 -4.644 40.445 1.00 84.31 272 GLN A N 1
ATOM 2115 C CA . GLN A 1 272 ? -9.739 -4.303 40.777 1.00 84.31 272 GLN A CA 1
ATOM 2116 C C . GLN A 1 272 ? -9.880 -4.135 42.298 1.00 84.31 272 GLN A C 1
ATOM 2118 O O . GLN A 1 272 ? -9.168 -4.798 43.060 1.00 84.31 272 GLN A O 1
ATOM 2123 N N . LEU A 1 273 ? -10.759 -3.236 42.756 1.00 82.06 273 LEU A N 1
ATOM 2124 C CA . LEU A 1 273 ? -11.061 -3.013 44.186 1.00 82.06 273 LEU A CA 1
ATOM 2125 C C . LEU A 1 273 ? -9.848 -2.634 45.055 1.00 82.06 273 LEU A C 1
ATOM 2127 O O . LEU A 1 273 ? -9.808 -2.914 46.254 1.00 82.06 273 LEU A O 1
ATOM 2131 N N . ARG A 1 274 ? -8.817 -2.038 44.444 1.00 65.50 274 ARG A N 1
ATOM 2132 C CA . ARG A 1 274 ? -7.550 -1.641 45.091 1.00 65.50 274 ARG A CA 1
ATOM 2133 C C . ARG A 1 274 ? -6.835 -2.767 45.856 1.00 65.50 274 ARG A C 1
ATOM 2135 O O . ARG A 1 274 ? -5.968 -2.485 46.688 1.00 65.50 274 ARG A O 1
ATOM 2142 N N . GLN A 1 275 ? -7.127 -4.036 45.565 1.00 55.94 275 GLN A N 1
ATOM 2143 C CA . GLN A 1 275 ? -6.446 -5.152 46.216 1.00 55.94 275 GLN A CA 1
ATOM 2144 C C . GLN A 1 275 ? -5.008 -5.284 45.688 1.00 55.94 275 GLN A C 1
ATOM 2146 O O . GLN A 1 275 ? -4.756 -5.387 44.484 1.00 55.94 275 GLN A O 1
ATOM 2151 N N . LYS A 1 276 ? -4.027 -5.260 46.600 1.00 46.88 276 LYS A N 1
ATOM 2152 C CA . LYS A 1 276 ? -2.643 -5.646 46.289 1.00 46.88 276 LYS A CA 1
ATOM 2153 C C . LYS A 1 276 ? -2.607 -7.168 46.124 1.00 46.88 276 LYS A C 1
ATOM 2155 O O . LYS A 1 276 ? -3.132 -7.873 46.978 1.00 46.88 276 LYS A O 1
ATOM 2160 N N . TYR A 1 277 ? -1.923 -7.674 45.095 1.00 44.56 277 TYR A N 1
ATOM 2161 C CA . TYR A 1 277 ? -1.483 -9.073 45.070 1.00 44.56 277 TYR A CA 1
ATOM 2162 C C . TYR A 1 277 ? -0.563 -9.302 46.276 1.00 44.56 277 TYR A C 1
ATOM 2164 O O . TYR A 1 277 ? 0.636 -9.027 46.213 1.00 44.56 277 TYR A O 1
ATOM 2172 N N . CYS A 1 278 ? -1.109 -9.783 47.390 1.00 37.47 278 CYS A N 1
ATOM 2173 C CA . CYS A 1 278 ? -0.295 -10.404 48.417 1.00 37.47 278 CYS A CA 1
ATOM 2174 C C . CYS A 1 278 ? 0.087 -11.779 47.862 1.00 37.47 278 CYS A C 1
ATOM 2176 O O . CYS A 1 278 ? -0.653 -12.747 48.005 1.00 37.47 278 CYS A O 1
ATOM 2178 N N . ARG A 1 279 ? 1.212 -11.856 47.139 1.00 40.53 279 ARG A N 1
ATOM 2179 C CA . ARG A 1 279 ? 1.873 -13.145 46.933 1.00 40.53 279 ARG A CA 1
ATOM 2180 C C . ARG A 1 279 ? 2.355 -13.583 48.310 1.00 40.53 279 ARG A C 1
ATOM 2182 O O . ARG A 1 279 ? 3.350 -13.054 48.802 1.00 40.53 279 ARG A O 1
ATOM 2189 N N . SER A 1 280 ? 1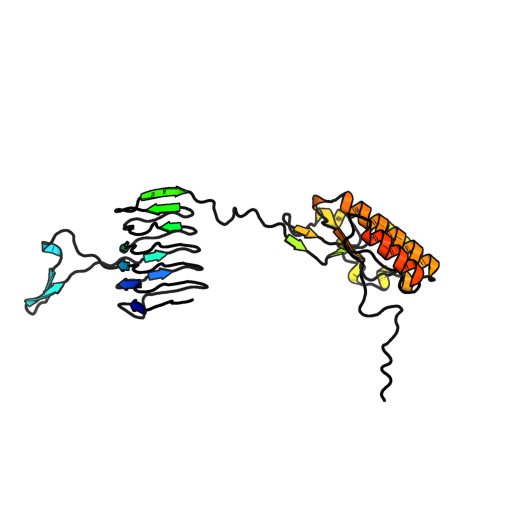.644 -14.519 48.929 1.00 36.81 280 SER A N 1
ATOM 2190 C CA . SER A 1 280 ? 2.226 -15.366 49.960 1.00 36.81 280 SER A CA 1
ATOM 2191 C C . SER A 1 280 ? 3.516 -15.950 49.383 1.00 36.81 280 SER A C 1
ATOM 2193 O O . SER A 1 280 ? 3.477 -16.686 48.395 1.00 36.81 280 SER A O 1
ATOM 2195 N N . ARG A 1 281 ? 4.663 -15.565 49.946 1.00 35.28 281 ARG A N 1
ATOM 2196 C CA . ARG A 1 281 ? 5.863 -16.387 49.821 1.00 35.28 281 ARG A CA 1
ATOM 2197 C C . ARG A 1 281 ? 5.571 -17.664 50.605 1.00 35.28 281 ARG A C 1
ATOM 2199 O O . ARG A 1 281 ? 5.258 -17.572 51.790 1.00 35.28 281 ARG A O 1
ATOM 2206 N N . ILE A 1 282 ? 5.591 -18.798 49.911 1.00 39.66 282 ILE A N 1
ATOM 2207 C CA . ILE A 1 282 ? 5.999 -20.065 50.523 1.00 39.66 282 ILE A CA 1
ATOM 2208 C C . ILE A 1 282 ? 7.522 -19.997 50.630 1.00 39.66 282 ILE A C 1
ATOM 2210 O O . ILE A 1 282 ? 8.130 -19.472 49.664 1.00 39.66 282 ILE A O 1
#

Mean predicted aligned error: 12.47 Å

Radius of gyration: 33.08 Å; Cα contacts (8 Å, |Δi|>4): 622; chains: 1; bounding box: 76×39×90 Å

Foldseek 3Di:
DAEAEDEAEPDPPQEEDDEQEYAYYQEYDPPPDHEYEEENEYHYEQEYEEFKDADPPPVRQWDADPVGDIDGDIDGAYEYAYYCEYEAYNEYEYHNEYEEYNEYEYHNEYDPYYHYHQFYWYDVPIDTPDGHDPPPPPPLQQAEAEEAEADEAVLVVVLCVQPVCVCVVDVCVVPCLRHPVVVVVVPPPDQSYAYAYEYDPSQVLLRDAQVVSLVSQLVVVVSQLVVCVVPVSHHVAYAGEANVNHVVSRVVSQVVLVVRPRHDYHDDDPDDNPDDPPPPDD